Protein AF-A0A3A4VHB3-F1 (afdb_monomer)

Nearest PDB structures (foldseek):
  3gku-assembly1_A  TM=5.831E-01  e=8.696E-19  [Clostridium] symbiosum ATCC 14940
  3gku-assembly1_B  TM=6.287E-01  e=7.880E-18  [Clostridium] symbiosum ATCC 14940
  3gku-assembly2_C-2  TM=5.519E-01  e=1.329E-09  [Clostridium] symbiosum ATCC 14940
  2pt7-assembly1_H  TM=5.787E-01  e=5.138E-07  Helicobacter pylori 26695
  7qep-assembly1_D2  TM=5.827E-01  e=1.700E+00  Encephalitozoon cuniculi GB-M1

Solvent-accessible surface area (backbone atoms only — not comparable to full-atom values): 12834 Å² total; per-residue (Å²): 134,59,73,47,77,35,72,23,85,37,69,68,59,22,51,52,52,50,33,66,73,69,74,52,62,84,87,70,47,56,76,46,78,76,43,81,65,58,102,85,57,102,54,64,14,37,32,43,39,37,52,68,64,98,76,71,73,72,82,68,76,78,48,72,68,57,53,45,54,53,51,46,52,53,50,53,53,51,36,53,75,67,74,48,64,63,51,75,47,73,46,82,42,88,91,74,28,35,41,35,44,35,45,63,66,84,54,64,68,52,34,39,79,93,39,52,40,38,53,52,51,43,50,50,56,45,49,53,46,26,70,74,67,73,43,88,68,55,68,44,72,44,51,75,59,43,67,60,56,50,52,55,50,44,46,54,51,43,53,57,48,47,55,50,15,55,75,68,68,41,69,46,77,50,71,56,49,54,74,68,59,46,48,52,40,46,59,68,44,62,83,43,88,55,42,42,69,51,77,50,74,57,78,77,61,16,19,43,32,41,31,49,50,73,81,77,80,80,78,132

Radius of gyration: 29.83 Å; Cα contacts (8 Å, |Δi|>4): 314; chains: 1; bounding box: 66×51×85 Å

Foldseek 3Di:
DDKDKFWAQAPVVRVVVVCVVVVDDPVQKDKDFPDHDDPPDPDTTIIIIDRDPPPPPPPDQQDLVNLQVLLLVVLVVVCVVVVFDWHWDWDQDPPSAIEIEIEHPPCCVCCPDPNPNVVVSQVVSQVVSCVVRVDRHNYHYDYPCVVVVSLVVLLVVLVVVLVVCQVVQDKDWDFFDDPVSLVSSQVSCVPPPFWHKDWDDDDSRITIIIGTDDPDPPDD

Secondary structure (DSSP, 8-state):
--EEEEEESSHHHHHHHHHHHHT--TTS-EEEE--PPPTTS--PEEEEEE---TTS---PPPPHHHHHHHHHHHHHHHHHHTT--EEEEEEEETTTEEEEEEEESSTHHHH-GGGHHHHHHHHHHHHHHHHHHSS---EEEEETTHHHHHHHHHHHHHHHHHHHHHHHT--EEPPP--HHHHHHHHHHTSS-SSEEEEEESSGGG-EEEEEEPPPP----

Mean predicted aligned error: 14.75 Å

pLDDT: mean 80.49, std 17.72, range [36.84, 97.12]

Structure (mmCIF, N/CA/C/O backbone):
data_AF-A0A3A4VHB3-F1
#
_entry.id   AF-A0A3A4VHB3-F1
#
loop_
_atom_site.group_PDB
_atom_site.id
_atom_site.type_symbol
_atom_site.label_atom_id
_atom_site.label_alt_id
_atom_site.label_comp_id
_atom_site.label_asym_id
_atom_site.label_entity_id
_atom_site.label_seq_id
_atom_site.pdbx_PDB_ins_code
_atom_site.Cartn_x
_atom_site.Cartn_y
_atom_site.Cartn_z
_atom_site.occupancy
_atom_site.B_iso_or_equiv
_atom_site.auth_seq_id
_atom_site.auth_comp_id
_atom_site.auth_asym_id
_atom_site.auth_atom_id
_atom_site.pdbx_PDB_model_num
ATOM 1 N N . MET A 1 1 ? -12.768 8.392 50.295 1.00 49.88 1 MET A N 1
ATOM 2 C CA . MET A 1 1 ? -12.097 9.676 49.950 1.00 49.88 1 MET A CA 1
ATOM 3 C C . MET A 1 1 ? -11.248 10.237 51.101 1.00 49.88 1 MET A C 1
ATOM 5 O O . MET A 1 1 ? -11.795 10.817 52.035 1.00 49.88 1 MET A O 1
ATOM 9 N N . ARG A 1 2 ? -9.916 10.094 51.041 1.00 50.66 2 ARG A N 1
ATOM 10 C CA . ARG A 1 2 ? -8.980 10.906 51.847 1.00 50.66 2 ARG A CA 1
ATOM 11 C C . ARG A 1 2 ? -8.473 12.043 50.957 1.00 50.66 2 ARG A C 1
ATOM 13 O O . ARG A 1 2 ? -7.772 11.779 49.986 1.00 50.66 2 ARG A O 1
ATOM 20 N N . HIS A 1 3 ? -8.875 13.270 51.264 1.00 55.03 3 HIS A N 1
ATOM 21 C CA . HIS A 1 3 ? -8.308 14.481 50.680 1.00 55.03 3 HIS A CA 1
ATOM 22 C C . HIS A 1 3 ? -7.408 15.116 51.739 1.00 55.03 3 HIS A C 1
ATOM 24 O O . HIS A 1 3 ? -7.813 15.228 52.898 1.00 55.03 3 HIS A O 1
ATOM 30 N N . LEU A 1 4 ? -6.184 15.464 51.358 1.00 63.09 4 LEU A N 1
ATOM 31 C CA . LEU A 1 4 ? -5.255 16.197 52.205 1.00 63.09 4 LEU A CA 1
ATOM 32 C C . LEU A 1 4 ? -4.914 17.501 51.489 1.00 63.09 4 LEU A C 1
ATOM 34 O O . LEU A 1 4 ? -4.310 17.497 50.418 1.00 63.09 4 LEU A O 1
ATOM 38 N N . GLU A 1 5 ? -5.344 18.615 52.067 1.00 60.69 5 GLU A N 1
ATOM 39 C CA . GLU A 1 5 ? -4.962 19.943 51.600 1.00 60.69 5 GLU A CA 1
ATOM 40 C C . GLU A 1 5 ? -3.697 20.362 52.340 1.00 60.69 5 GLU A C 1
ATOM 42 O O . GLU A 1 5 ? -3.683 20.438 53.569 1.00 60.69 5 GLU A O 1
ATOM 47 N N . VAL A 1 6 ? -2.624 20.609 51.590 1.00 62.03 6 VAL A N 1
ATOM 48 C CA . VAL A 1 6 ? -1.338 21.029 52.152 1.00 62.03 6 VAL A CA 1
ATOM 49 C C . VAL A 1 6 ? -0.957 22.360 51.527 1.00 62.03 6 VAL A C 1
ATOM 51 O O . VAL A 1 6 ? -0.955 22.515 50.307 1.00 62.03 6 VAL A O 1
ATOM 54 N N . SER A 1 7 ? -0.630 23.332 52.374 1.00 56.16 7 SER A N 1
ATOM 55 C CA . SER A 1 7 ? -0.105 24.627 51.951 1.00 56.16 7 SER A CA 1
ATOM 56 C C . SER A 1 7 ? 1.393 24.723 52.236 1.00 56.16 7 SER A C 1
ATOM 58 O O . SER A 1 7 ? 1.818 24.462 53.366 1.00 56.16 7 SER A O 1
ATOM 60 N N . ALA A 1 8 ? 2.198 25.123 51.252 1.00 62.31 8 ALA A N 1
ATOM 61 C CA . ALA A 1 8 ? 3.616 25.435 51.451 1.00 62.31 8 ALA A CA 1
ATOM 62 C C . ALA A 1 8 ? 4.057 26.609 50.571 1.00 62.31 8 ALA A C 1
ATOM 64 O O . ALA A 1 8 ? 3.340 27.032 49.675 1.00 62.31 8 ALA A O 1
ATOM 65 N N . ARG A 1 9 ? 5.261 27.139 50.805 1.00 55.97 9 ARG A N 1
ATOM 66 C CA . ARG A 1 9 ? 5.766 28.307 50.064 1.00 55.97 9 ARG A CA 1
ATOM 67 C C . ARG A 1 9 ? 6.036 28.019 48.588 1.00 55.97 9 ARG A C 1
ATOM 69 O O . ARG A 1 9 ? 6.078 28.943 47.787 1.00 55.97 9 ARG A O 1
ATOM 76 N N . THR A 1 10 ? 6.224 26.752 48.227 1.00 61.69 10 THR A N 1
ATOM 77 C CA . THR A 1 10 ? 6.415 26.311 46.844 1.00 61.69 10 THR A CA 1
ATOM 78 C C . THR A 1 10 ? 5.619 25.038 46.573 1.00 61.69 10 THR A C 1
ATOM 80 O O . THR A 1 10 ? 5.370 24.234 47.475 1.00 61.69 10 THR A O 1
ATOM 83 N N . VAL A 1 11 ? 5.240 24.838 45.307 1.00 59.81 11 VAL A N 1
ATOM 84 C CA . VAL A 1 11 ? 4.504 23.645 44.854 1.00 59.81 11 VAL A CA 1
ATOM 85 C C . VAL A 1 11 ? 5.299 22.367 45.150 1.00 59.81 11 VAL A C 1
ATOM 87 O O . VAL A 1 11 ? 4.734 21.380 45.613 1.00 59.81 11 VAL A O 1
ATOM 90 N N . GLU A 1 12 ? 6.621 22.386 44.963 1.00 62.81 12 GLU A N 1
ATOM 91 C CA . GLU A 1 12 ? 7.485 21.229 45.237 1.00 62.81 12 GLU A CA 1
ATOM 92 C C . GLU A 1 12 ? 7.550 20.871 46.728 1.00 62.81 12 GLU A C 1
ATOM 94 O O . GLU A 1 12 ? 7.492 19.690 47.082 1.00 62.81 12 GLU A O 1
ATOM 99 N N . GLU A 1 13 ? 7.621 21.870 47.613 1.00 68.44 13 GLU A N 1
ATOM 100 C CA . GLU A 1 13 ? 7.647 21.642 49.061 1.00 68.44 13 GLU A CA 1
ATOM 101 C C . GLU A 1 13 ? 6.295 21.115 49.562 1.00 68.44 13 GLU A C 1
ATOM 103 O O . GLU A 1 13 ? 6.245 20.230 50.422 1.00 68.44 13 GLU A O 1
ATOM 108 N N . ALA A 1 14 ? 5.195 21.613 48.992 1.00 65.75 14 ALA A N 1
ATOM 109 C CA . ALA A 1 14 ? 3.858 21.146 49.324 1.00 65.75 14 ALA A CA 1
ATOM 110 C C . ALA A 1 14 ? 3.678 19.670 48.927 1.00 65.75 14 ALA A C 1
ATOM 112 O O . ALA A 1 14 ? 3.182 18.871 49.725 1.00 65.75 14 ALA A O 1
ATOM 113 N N . VAL A 1 15 ? 4.164 19.281 47.739 1.00 65.19 15 VAL A N 1
ATOM 114 C CA . VAL A 1 15 ? 4.112 17.893 47.250 1.00 65.19 15 VAL A CA 1
ATOM 115 C C . VAL A 1 15 ? 4.942 16.964 48.134 1.00 65.19 15 VAL A C 1
ATOM 117 O O . VAL A 1 15 ? 4.462 15.895 48.501 1.00 65.19 15 VAL A O 1
ATOM 120 N N . GLN A 1 16 ? 6.153 17.361 48.536 1.00 69.25 16 GLN A N 1
ATOM 121 C CA . GLN A 1 16 ? 6.972 16.534 49.429 1.00 69.25 16 GLN A CA 1
ATOM 122 C C . GLN A 1 16 ? 6.334 16.336 50.809 1.00 69.25 16 GLN A C 1
ATOM 124 O O . GLN A 1 16 ? 6.358 15.217 51.324 1.00 69.25 16 GLN A O 1
ATOM 129 N N . LYS A 1 17 ? 5.738 17.383 51.398 1.00 69.25 17 LYS A N 1
ATOM 130 C CA . LYS A 1 17 ? 5.035 17.269 52.688 1.00 69.25 17 LYS A CA 1
ATOM 131 C C . LYS A 1 17 ? 3.816 16.360 52.587 1.00 69.25 17 LYS A C 1
ATOM 133 O O . LYS A 1 17 ? 3.661 15.473 53.420 1.00 69.25 17 LYS A O 1
ATOM 138 N N . ALA A 1 18 ? 3.014 16.516 51.536 1.00 65.62 18 ALA A N 1
ATOM 139 C CA . ALA A 1 18 ? 1.850 15.666 51.320 1.00 65.62 18 ALA A CA 1
ATOM 140 C C . ALA A 1 18 ? 2.234 14.192 51.100 1.00 65.62 18 ALA A C 1
ATOM 142 O O . ALA A 1 18 ? 1.587 13.301 51.647 1.00 65.62 18 ALA A O 1
ATOM 143 N N . LEU A 1 19 ? 3.316 13.918 50.359 1.00 69.00 19 LEU A N 1
ATOM 144 C CA . LEU A 1 19 ? 3.825 12.555 50.158 1.00 69.00 19 LEU A CA 1
ATOM 145 C C . LEU A 1 19 ? 4.370 11.942 51.456 1.00 69.00 19 LEU A C 1
ATOM 147 O O . LEU A 1 19 ? 4.109 10.773 51.736 1.00 69.00 19 LEU A O 1
ATOM 151 N N . ALA A 1 20 ? 5.086 12.726 52.269 1.00 70.81 20 ALA A N 1
ATOM 152 C CA . ALA A 1 20 ? 5.607 12.274 53.558 1.00 70.81 20 ALA A CA 1
ATOM 153 C C . ALA A 1 20 ? 4.488 11.961 54.566 1.00 70.81 20 ALA A C 1
ATOM 155 O O . ALA A 1 20 ? 4.612 11.019 55.346 1.00 70.81 20 ALA A O 1
ATOM 156 N N . GLU A 1 21 ? 3.396 12.726 54.538 1.00 66.75 21 GLU A N 1
ATOM 157 C CA . GLU A 1 21 ? 2.267 12.566 55.457 1.00 66.75 21 GLU A CA 1
ATOM 158 C C . GLU A 1 21 ? 1.307 11.445 55.030 1.00 66.75 21 GLU A C 1
ATOM 160 O O . GLU A 1 21 ? 0.727 10.765 55.879 1.00 66.75 21 GLU A O 1
ATOM 165 N N . LEU A 1 22 ? 1.185 11.193 53.722 1.00 65.38 22 LEU A N 1
ATOM 166 C CA . LEU A 1 22 ? 0.367 10.098 53.192 1.00 65.38 22 LEU A CA 1
ATOM 167 C C . LEU A 1 22 ? 1.138 8.767 53.110 1.00 65.38 22 LEU A C 1
ATOM 169 O O . LEU A 1 22 ? 0.504 7.714 53.077 1.00 65.38 22 LEU A O 1
ATOM 173 N N . GLY A 1 23 ? 2.477 8.790 53.129 1.00 59.78 23 GLY A N 1
ATOM 174 C CA . GLY A 1 23 ? 3.321 7.589 53.089 1.00 59.78 23 GLY A CA 1
ATOM 175 C C . GLY A 1 23 ? 3.276 6.845 51.750 1.00 59.78 23 GLY A C 1
ATOM 176 O O . GLY A 1 23 ? 3.519 5.640 51.714 1.00 59.78 23 GLY A O 1
ATOM 177 N N . VAL A 1 24 ? 2.938 7.548 50.666 1.00 65.81 24 VAL A N 1
ATOM 178 C CA . VAL A 1 24 ? 2.685 6.980 49.331 1.00 65.81 24 VAL A CA 1
ATOM 179 C C . VAL A 1 24 ? 3.669 7.567 48.316 1.00 65.81 24 VAL A C 1
ATOM 181 O O . VAL A 1 24 ? 4.179 8.674 48.499 1.00 65.81 24 VAL A O 1
ATOM 184 N N . SER A 1 25 ? 3.978 6.825 47.253 1.00 59.84 25 SER A N 1
ATOM 185 C CA . SER A 1 25 ? 4.870 7.279 46.182 1.00 59.84 25 SER A CA 1
ATOM 186 C C . SER A 1 25 ? 4.178 8.313 45.276 1.00 59.84 25 SER A C 1
ATOM 188 O O . SER A 1 25 ? 2.957 8.326 45.139 1.00 59.84 25 SER A O 1
ATOM 190 N N . ARG A 1 26 ? 4.960 9.180 44.609 1.00 57.22 26 ARG A N 1
ATOM 191 C CA . ARG A 1 26 ? 4.457 10.217 43.674 1.00 57.22 26 ARG A CA 1
ATOM 192 C C . ARG A 1 26 ? 3.609 9.647 42.526 1.00 57.22 26 ARG A C 1
ATOM 194 O O . ARG A 1 26 ? 2.879 10.390 41.882 1.00 57.22 26 ARG A O 1
ATOM 201 N N . GLU A 1 27 ? 3.731 8.354 42.262 1.00 53.25 27 GLU A N 1
ATOM 202 C CA . GLU A 1 27 ? 3.082 7.669 41.145 1.00 53.25 27 GLU A CA 1
ATOM 203 C C . GLU A 1 27 ? 1.631 7.269 41.452 1.00 53.25 27 GLU A C 1
ATOM 205 O O . GLU A 1 27 ? 0.850 7.069 40.527 1.00 53.25 27 GLU A O 1
ATOM 210 N N . GLU A 1 28 ? 1.240 7.211 42.728 1.00 53.66 28 GLU A N 1
ATOM 211 C CA . GLU A 1 28 ? -0.084 6.728 43.155 1.00 53.66 28 GLU A CA 1
ATOM 212 C C . GLU A 1 28 ? -1.063 7.855 43.509 1.00 53.66 28 GLU A C 1
ATOM 214 O O . GLU A 1 28 ? -2.186 7.604 43.950 1.00 53.66 28 GLU A O 1
ATOM 219 N N . VAL A 1 29 ? -0.652 9.113 43.339 1.00 58.25 29 VAL A N 1
ATOM 220 C CA . VAL A 1 29 ? -1.389 10.254 43.877 1.00 58.25 29 VAL A CA 1
ATOM 221 C C . VAL A 1 29 ? -1.668 11.285 42.794 1.00 58.25 29 VAL A C 1
ATOM 223 O O . VAL A 1 29 ? -0.763 11.779 42.123 1.00 58.25 29 VAL A O 1
ATOM 226 N N . ALA A 1 30 ? -2.942 11.643 42.645 1.00 55.06 30 ALA A N 1
ATOM 227 C CA . ALA A 1 30 ? -3.361 12.720 41.764 1.00 55.06 30 ALA A CA 1
ATOM 228 C C . ALA A 1 30 ? -3.155 14.059 42.487 1.00 55.06 30 ALA A C 1
ATOM 230 O O . ALA A 1 30 ? -3.835 14.364 43.470 1.00 55.06 30 ALA A O 1
ATOM 231 N N . ILE A 1 31 ? -2.187 14.846 42.017 1.00 61.50 31 ILE A N 1
ATOM 232 C CA . ILE A 1 31 ? -1.864 16.161 42.577 1.00 61.50 31 ILE A CA 1
ATOM 233 C C . ILE A 1 31 ? -2.564 17.219 41.727 1.00 61.50 31 ILE A C 1
ATOM 235 O O . ILE A 1 31 ? -2.232 17.389 40.553 1.00 61.50 31 ILE A O 1
ATOM 239 N N . THR A 1 32 ? -3.509 17.945 42.325 1.00 59.34 32 THR A N 1
ATOM 240 C CA . THR A 1 32 ? -4.133 19.112 41.691 1.00 59.34 32 THR A CA 1
ATOM 241 C C . THR A 1 32 ? -3.602 20.376 42.357 1.00 59.34 32 THR A C 1
ATOM 243 O O . THR A 1 32 ? -3.785 20.583 43.559 1.00 59.34 32 THR A O 1
ATOM 246 N N . VAL A 1 33 ? -2.919 21.218 41.579 1.00 64.50 33 VAL A N 1
ATOM 247 C CA . VAL A 1 33 ? -2.461 22.534 42.042 1.00 64.50 33 VAL A CA 1
ATOM 248 C C . VAL A 1 33 ? -3.655 23.479 41.977 1.00 64.50 33 VAL A C 1
ATOM 250 O O . VAL A 1 33 ? -4.178 23.732 40.894 1.00 64.50 33 VAL A O 1
ATOM 253 N N . LEU A 1 34 ? -4.128 23.935 43.138 1.00 62.47 34 LEU A N 1
ATOM 254 C CA . LEU A 1 34 ? -5.275 24.842 43.214 1.00 62.47 34 LEU A CA 1
ATOM 255 C C . LEU A 1 34 ? -4.835 26.303 43.080 1.00 62.47 34 LEU A C 1
ATOM 257 O O . LEU A 1 34 ? -5.544 27.091 42.463 1.00 62.47 34 LEU A O 1
ATOM 261 N N . GLU A 1 35 ? -3.662 26.652 43.616 1.00 52.38 35 GLU A N 1
ATOM 262 C CA . GLU A 1 35 ? -3.111 28.009 43.565 1.00 52.38 35 GLU A CA 1
ATOM 263 C C . GLU A 1 35 ? -1.596 27.970 43.299 1.00 52.38 35 GLU A C 1
ATOM 265 O O . GLU A 1 35 ? -0.834 27.367 44.058 1.00 52.38 35 GLU A O 1
ATOM 270 N N . GLU A 1 36 ? -1.160 28.618 42.214 1.00 51.44 36 GLU A N 1
ATOM 271 C CA . GLU A 1 36 ? 0.256 28.861 41.914 1.00 51.44 36 GLU A CA 1
ATOM 272 C C . GLU A 1 36 ? 0.710 30.182 42.562 1.00 51.44 36 GLU A C 1
ATOM 274 O O . GLU A 1 36 ? -0.017 31.178 42.487 1.00 51.44 36 GLU A O 1
ATOM 279 N N . PRO A 1 37 ? 1.899 30.238 43.190 1.00 48.72 37 PRO A N 1
ATOM 280 C CA . PRO A 1 37 ? 2.414 31.482 43.744 1.00 48.72 37 PRO A CA 1
ATOM 281 C C . PRO A 1 37 ? 2.800 32.438 42.607 1.00 48.72 37 PRO A C 1
ATOM 283 O O . PRO A 1 37 ? 3.633 32.114 41.763 1.00 48.72 37 PRO A O 1
ATOM 286 N N . GLY A 1 38 ? 2.194 33.625 42.586 1.00 46.78 38 GLY A N 1
ATOM 287 C CA . GLY A 1 38 ? 2.642 34.730 41.740 1.00 46.78 38 GLY A CA 1
ATOM 288 C C . GLY A 1 38 ? 3.867 35.414 42.351 1.00 46.78 38 GLY A C 1
ATOM 289 O O . GLY A 1 38 ? 3.912 35.605 43.564 1.00 46.78 38 GLY A O 1
ATOM 290 N N . ASP A 1 39 ? 4.821 35.818 41.507 1.00 49.28 39 ASP A N 1
ATOM 291 C CA . ASP A 1 39 ? 6.151 36.364 41.852 1.00 49.28 39 ASP A CA 1
ATOM 292 C C . ASP A 1 39 ? 6.183 37.576 42.821 1.00 49.28 39 ASP A C 1
ATOM 294 O O . ASP A 1 39 ? 7.267 38.024 43.185 1.00 49.28 39 ASP A O 1
ATOM 298 N N . ASP A 1 40 ? 5.043 38.118 43.270 1.00 47.53 40 ASP A N 1
ATOM 299 C CA . ASP A 1 40 ? 4.990 39.371 44.043 1.00 47.53 40 ASP A CA 1
ATOM 300 C C . ASP A 1 40 ? 3.936 39.398 45.173 1.00 47.53 40 ASP A C 1
ATOM 302 O O . ASP A 1 40 ? 3.385 40.444 45.518 1.00 47.53 40 ASP A O 1
ATOM 306 N N . SER A 1 41 ? 3.575 38.256 45.770 1.00 43.38 41 SER A N 1
ATOM 307 C CA . SER A 1 41 ? 2.653 38.243 46.923 1.00 43.38 41 SER A CA 1
ATOM 308 C C . SER A 1 41 ? 2.922 37.079 47.882 1.00 43.38 41 SER A C 1
ATOM 310 O O . SER A 1 41 ? 3.063 35.943 47.448 1.00 43.38 41 SER A O 1
ATOM 312 N N . SER A 1 42 ? 2.954 37.359 49.195 1.00 47.78 42 SER A N 1
ATOM 313 C CA . SER A 1 42 ? 3.074 36.393 50.313 1.00 47.78 42 SER A CA 1
ATOM 314 C C . SER A 1 42 ? 1.864 35.450 50.441 1.00 47.78 42 SER A C 1
ATOM 316 O O . SER A 1 42 ? 1.245 35.365 51.504 1.00 47.78 42 SER A O 1
ATOM 318 N N . VAL A 1 43 ? 1.478 34.781 49.360 1.00 49.03 43 VAL A N 1
ATOM 319 C CA . VAL A 1 43 ? 0.385 33.809 49.337 1.00 49.03 43 VAL A CA 1
ATOM 320 C C . VAL A 1 43 ? 1.011 32.423 49.245 1.00 49.03 43 VAL A C 1
ATOM 322 O O . VAL A 1 43 ? 1.695 32.108 48.275 1.00 49.03 43 VAL A O 1
ATOM 325 N N . ASP A 1 44 ? 0.830 31.619 50.292 1.00 51.81 44 ASP A N 1
ATOM 326 C CA . ASP A 1 44 ? 1.330 30.245 50.329 1.00 51.81 44 ASP A CA 1
ATOM 327 C C . ASP A 1 44 ? 0.608 29.396 49.265 1.00 51.81 44 ASP A C 1
ATOM 329 O O . ASP A 1 44 ? -0.615 29.456 49.139 1.00 51.81 44 ASP A O 1
ATOM 333 N N . ALA A 1 45 ? 1.355 28.583 48.515 1.00 51.03 45 ALA A N 1
ATOM 334 C CA . ALA A 1 45 ? 0.818 27.685 47.499 1.00 51.03 45 ALA A CA 1
ATOM 335 C C . ALA A 1 45 ? -0.039 26.595 48.154 1.00 51.03 45 ALA A C 1
ATOM 337 O O . ALA A 1 45 ? 0.437 25.866 49.030 1.00 51.03 45 ALA A O 1
ATOM 338 N N . ARG A 1 46 ? -1.295 26.461 47.717 1.00 52.84 46 ARG A N 1
ATOM 339 C CA . ARG A 1 46 ? -2.217 25.412 48.170 1.00 52.84 46 ARG A CA 1
ATOM 340 C C . ARG A 1 46 ? -2.312 24.307 47.133 1.00 52.84 46 ARG A C 1
ATOM 342 O O . ARG A 1 46 ? -2.703 24.536 45.986 1.00 52.84 46 ARG A O 1
ATOM 349 N N . ILE A 1 47 ? -2.009 23.088 47.562 1.00 54.19 47 ILE A N 1
ATOM 350 C CA . ILE A 1 47 ? -2.255 21.886 46.771 1.00 54.19 47 ILE A CA 1
ATOM 351 C C . ILE A 1 47 ? -3.313 21.033 47.462 1.00 54.19 47 ILE A C 1
ATOM 353 O O . ILE A 1 47 ? -3.329 20.911 48.690 1.00 54.19 47 ILE A O 1
ATOM 357 N N . SER A 1 48 ? -4.187 20.428 46.664 1.00 48.78 48 SER A N 1
ATOM 358 C CA . SER A 1 48 ? -5.074 19.374 47.141 1.00 48.78 48 SER A CA 1
ATOM 359 C C . SER A 1 48 ? -4.555 18.049 46.616 1.00 48.78 48 SER A C 1
ATOM 361 O O . SER A 1 48 ? -4.358 17.859 45.410 1.00 48.78 48 SER A O 1
ATOM 363 N N . VAL A 1 49 ? -4.271 17.155 47.553 1.00 54.34 49 VAL A N 1
ATOM 364 C CA . VAL A 1 49 ? -3.731 15.834 47.284 1.00 54.34 49 VAL A CA 1
ATOM 365 C C . VAL A 1 49 ? -4.823 14.829 47.606 1.00 54.34 49 VAL A C 1
ATOM 367 O O . VAL A 1 49 ? -5.172 14.592 48.765 1.00 54.34 49 VAL A O 1
ATOM 370 N N . SER A 1 50 ? -5.410 14.274 46.553 1.00 50.81 50 SER A N 1
ATOM 371 C CA . SER A 1 50 ? -6.445 13.252 46.648 1.00 50.81 50 SER A CA 1
ATOM 372 C C . SER A 1 50 ? -5.830 11.885 46.398 1.00 50.81 50 SER A C 1
ATOM 374 O O . SER A 1 50 ? -5.221 11.664 45.351 1.00 50.81 50 SER A O 1
ATOM 376 N N . LEU A 1 51 ? -6.023 10.961 47.340 1.00 48.03 51 LEU A N 1
ATOM 377 C CA . LEU A 1 51 ? -5.780 9.542 47.100 1.00 48.03 51 LEU A CA 1
ATOM 378 C C . LEU A 1 51 ? -6.942 9.005 46.247 1.00 48.03 51 LEU A C 1
ATOM 380 O O . LEU A 1 51 ? -8.068 8.968 46.766 1.00 48.03 51 LEU A O 1
ATOM 384 N N . PRO A 1 52 ? -6.724 8.629 44.971 1.00 45.47 52 PRO A N 1
ATOM 385 C CA . PRO A 1 52 ? -7.750 7.936 44.203 1.00 45.47 52 PRO A CA 1
ATOM 386 C C . PRO A 1 52 ? -8.085 6.618 44.912 1.00 45.47 52 PRO A C 1
ATOM 388 O O . PRO A 1 52 ? -7.205 5.940 45.446 1.00 45.47 52 PRO A O 1
ATOM 391 N N . GLU A 1 53 ? -9.370 6.272 44.997 1.00 40.25 53 GLU A N 1
ATOM 392 C CA . GLU A 1 53 ? -9.757 4.984 45.574 1.00 40.25 53 GLU A CA 1
ATOM 393 C C . GLU A 1 53 ? -9.193 3.845 44.705 1.00 40.25 53 GLU A C 1
ATOM 395 O O . GLU A 1 53 ? -9.209 3.959 43.475 1.00 40.25 53 GLU A O 1
ATOM 400 N N . PRO A 1 54 ? -8.702 2.740 45.304 1.00 40.75 54 PRO A N 1
ATOM 401 C CA . PRO A 1 54 ? -8.272 1.567 44.553 1.00 40.75 54 PRO A CA 1
ATOM 402 C C . PRO A 1 54 ? -9.516 0.927 43.922 1.00 40.75 54 PRO A C 1
ATOM 404 O O . PRO A 1 54 ? -10.196 0.106 44.534 1.00 40.75 54 PRO A O 1
ATOM 407 N N . GLY A 1 55 ? -9.864 1.385 42.723 1.00 45.03 55 GLY A N 1
ATOM 408 C CA . GLY A 1 55 ? -11.129 1.064 42.066 1.00 45.03 55 GLY A CA 1
ATOM 409 C C . GLY A 1 55 ? -11.438 1.917 40.836 1.00 45.03 55 GLY A C 1
ATOM 410 O O . GLY A 1 55 ? -12.182 1.461 39.970 1.00 45.03 55 GLY A O 1
ATOM 411 N N . GLU A 1 56 ? -10.827 3.097 40.684 1.00 37.53 56 GLU A N 1
ATOM 412 C CA . GLU A 1 56 ? -10.764 3.741 39.369 1.00 37.53 56 GLU A CA 1
ATOM 413 C C . GLU A 1 56 ? -9.689 3.040 38.546 1.00 37.53 56 GLU A C 1
ATOM 415 O O . GLU A 1 56 ? -8.495 3.318 38.652 1.00 37.53 56 GLU A O 1
ATOM 420 N N . ALA A 1 57 ? -10.133 2.066 37.751 1.00 36.84 57 ALA A N 1
ATOM 421 C CA . ALA A 1 57 ? -9.337 1.494 36.685 1.00 36.84 57 ALA A CA 1
ATOM 422 C C . ALA A 1 57 ? -8.765 2.644 35.849 1.00 36.84 57 ALA A C 1
ATOM 424 O O . ALA A 1 57 ? -9.487 3.298 35.095 1.00 36.84 57 ALA A O 1
ATOM 425 N N . VAL A 1 58 ? -7.459 2.884 35.985 1.00 48.44 58 VAL A N 1
ATOM 426 C CA . VAL A 1 58 ? -6.681 3.584 34.965 1.00 48.44 58 VAL A CA 1
ATOM 427 C C . VAL A 1 58 ? -7.095 2.932 33.647 1.00 48.44 58 VAL A C 1
ATOM 429 O O . VAL A 1 58 ? -7.003 1.703 33.574 1.00 48.44 58 VAL A O 1
ATOM 432 N N . PRO A 1 59 ? -7.624 3.664 32.646 1.00 46.72 59 PRO A N 1
ATOM 433 C CA . PRO A 1 59 ? -7.978 3.045 31.382 1.00 46.72 59 PRO A CA 1
ATOM 434 C C . PRO A 1 59 ? -6.689 2.448 30.827 1.00 46.72 59 PRO A C 1
ATOM 436 O O . PRO A 1 59 ? -5.800 3.170 30.373 1.00 46.72 59 PRO A O 1
ATOM 439 N N . SER A 1 60 ? -6.547 1.128 30.958 1.00 56.19 60 SER A N 1
ATOM 440 C CA . SER A 1 60 ? -5.445 0.388 30.375 1.00 56.19 60 SER A CA 1
ATOM 441 C C . SER A 1 60 ? -5.447 0.743 28.901 1.00 56.19 60 SER A C 1
ATOM 443 O O . SER A 1 60 ? -6.505 0.707 28.268 1.00 56.19 60 SER A O 1
ATOM 445 N N . ALA A 1 61 ? -4.292 1.149 28.374 1.00 61.25 61 ALA A N 1
ATOM 446 C CA . ALA A 1 61 ? -4.161 1.395 26.949 1.00 61.25 61 ALA A CA 1
ATOM 447 C C . ALA A 1 61 ? -4.804 0.219 26.191 1.00 61.25 61 ALA A C 1
ATOM 449 O O . ALA A 1 61 ? -4.565 -0.930 26.576 1.00 61.25 61 ALA A O 1
ATOM 450 N N . PRO A 1 62 ? -5.649 0.488 25.181 1.00 65.19 62 PRO A N 1
ATOM 451 C CA . PRO A 1 62 ? -6.387 -0.566 24.511 1.00 65.19 62 PRO A CA 1
ATOM 452 C C . PRO A 1 62 ? -5.407 -1.592 23.952 1.00 65.19 62 PRO A C 1
ATOM 454 O O . PRO A 1 62 ? -4.412 -1.236 23.310 1.00 65.19 62 PRO A O 1
ATOM 457 N N . THR A 1 63 ? -5.671 -2.864 24.235 1.00 75.69 63 THR A N 1
ATOM 458 C CA . THR A 1 63 ? -4.778 -3.961 23.841 1.00 75.69 63 THR A CA 1
ATOM 459 C C . THR A 1 63 ? -4.794 -4.112 22.316 1.00 75.69 63 THR A C 1
ATOM 461 O O . THR A 1 63 ? -5.820 -3.858 21.682 1.00 75.69 63 THR A O 1
ATOM 464 N N . THR A 1 64 ? -3.706 -4.578 21.688 1.00 78.06 64 THR A N 1
ATOM 465 C CA . THR A 1 64 ? -3.668 -4.829 20.229 1.00 78.06 64 THR A CA 1
ATOM 466 C C . THR A 1 64 ? -4.833 -5.706 19.754 1.00 78.06 64 THR A C 1
ATOM 468 O O . THR A 1 64 ? -5.428 -5.445 18.707 1.00 78.06 64 THR A O 1
ATOM 471 N N . ALA A 1 65 ? -5.236 -6.685 20.568 1.00 80.75 65 ALA A N 1
ATOM 472 C CA . ALA A 1 65 ? -6.409 -7.519 20.324 1.00 80.75 65 ALA A CA 1
ATOM 473 C C . ALA A 1 65 ? -7.718 -6.706 20.242 1.00 80.75 65 ALA A C 1
ATOM 475 O O . ALA A 1 65 ? -8.513 -6.910 19.326 1.00 80.75 65 ALA A O 1
ATOM 476 N N . GLU A 1 66 ? -7.927 -5.739 21.139 1.00 83.88 66 GLU A N 1
ATOM 477 C CA . GLU A 1 66 ? -9.120 -4.877 21.138 1.00 83.88 66 GLU A CA 1
ATOM 478 C C . GLU A 1 66 ? -9.160 -3.985 19.896 1.00 83.88 66 GLU A C 1
ATOM 480 O O . GLU A 1 66 ? -10.210 -3.820 19.269 1.00 83.88 66 GLU A O 1
ATOM 485 N N . ILE A 1 67 ? -8.002 -3.447 19.499 1.00 86.75 67 ILE A N 1
ATOM 486 C CA . ILE A 1 67 ? -7.866 -2.656 18.272 1.00 86.75 67 ILE A CA 1
ATOM 487 C C . ILE A 1 67 ? -8.204 -3.519 17.053 1.00 86.75 67 ILE A C 1
ATOM 489 O O . ILE A 1 67 ? -8.916 -3.055 16.165 1.00 86.75 67 ILE A O 1
ATOM 493 N N . THR A 1 68 ? -7.732 -4.766 17.022 1.00 89.44 68 THR A N 1
ATOM 494 C CA . THR A 1 68 ? -7.952 -5.710 15.916 1.00 89.44 68 THR A CA 1
ATOM 495 C C . THR A 1 68 ? -9.432 -6.042 15.749 1.00 89.44 68 THR A C 1
ATOM 497 O O . THR A 1 68 ? -9.967 -5.913 14.646 1.00 89.44 68 THR A O 1
ATOM 500 N N . VAL A 1 69 ? -10.117 -6.383 16.845 1.00 90.88 69 VAL A N 1
ATOM 501 C CA . VAL A 1 69 ? -11.566 -6.652 16.840 1.00 90.88 69 VAL A CA 1
ATOM 502 C C . VAL A 1 69 ? -12.337 -5.416 16.382 1.00 90.88 69 VAL A C 1
ATOM 504 O O . VAL A 1 69 ? -13.120 -5.491 15.437 1.00 90.88 69 VAL A O 1
ATOM 507 N N . THR A 1 70 ? -12.038 -4.255 16.968 1.00 91.00 70 THR A N 1
ATOM 508 C CA . THR A 1 70 ? -12.698 -2.990 16.612 1.00 91.00 70 THR A CA 1
ATOM 509 C C . THR A 1 70 ? -12.479 -2.631 15.138 1.00 91.00 70 THR A C 1
ATOM 511 O O . THR A 1 70 ? -13.389 -2.149 14.465 1.00 91.00 70 THR A O 1
ATOM 514 N N . ALA A 1 71 ? -11.269 -2.849 14.615 1.00 92.50 71 ALA A N 1
ATOM 515 C CA . ALA A 1 71 ? -10.936 -2.571 13.223 1.00 92.50 71 ALA A CA 1
ATOM 516 C C . ALA A 1 71 ? -11.717 -3.472 12.260 1.00 92.50 71 ALA A C 1
ATOM 518 O O . ALA A 1 71 ? -12.225 -2.977 11.250 1.00 92.50 71 ALA A O 1
ATOM 519 N N . ARG A 1 72 ? -11.844 -4.762 12.599 1.00 94.75 72 ARG A N 1
ATOM 520 C CA . ARG A 1 72 ? -12.635 -5.731 11.834 1.00 94.75 72 ARG A CA 1
ATOM 521 C C . ARG A 1 72 ? -14.104 -5.323 11.785 1.00 94.75 72 ARG A C 1
ATOM 523 O O . ARG A 1 72 ? -14.651 -5.190 10.696 1.00 94.75 72 ARG A O 1
ATOM 530 N N . GLU A 1 73 ? -14.703 -5.028 12.938 1.00 94.12 73 GLU A N 1
ATOM 531 C CA . GLU A 1 73 ? -16.110 -4.613 13.043 1.00 94.12 73 GLU A CA 1
ATOM 532 C C . GLU A 1 73 ? -16.404 -3.347 12.231 1.00 94.12 73 GLU A C 1
ATOM 534 O O . GLU A 1 73 ? -17.379 -3.298 11.482 1.00 94.12 73 GLU A O 1
ATOM 539 N N . ILE A 1 74 ? -15.540 -2.329 12.329 1.00 93.75 74 ILE A N 1
ATOM 540 C CA . ILE A 1 74 ? -15.693 -1.089 11.557 1.00 93.75 74 ILE A CA 1
ATOM 541 C C . ILE A 1 74 ? -15.643 -1.378 10.056 1.00 93.75 74 ILE A C 1
ATOM 543 O O . ILE A 1 74 ? -16.441 -0.820 9.303 1.00 93.75 74 ILE A O 1
ATOM 547 N N . LEU A 1 75 ? -14.698 -2.208 9.608 1.00 94.62 75 LEU A N 1
ATOM 548 C CA . LEU A 1 75 ? -14.564 -2.518 8.190 1.00 94.62 75 LEU A CA 1
ATOM 549 C C . LEU A 1 75 ? -15.759 -3.339 7.687 1.00 94.62 75 LEU A C 1
ATOM 551 O O . LEU A 1 75 ? -16.340 -2.977 6.669 1.00 94.62 75 LEU A O 1
ATOM 555 N N . GLU A 1 76 ? -16.187 -4.367 8.420 1.00 94.88 76 GLU A N 1
ATOM 556 C CA . GLU A 1 76 ? -17.385 -5.158 8.102 1.00 94.88 76 GLU A CA 1
ATOM 557 C C . GLU A 1 76 ? -18.657 -4.294 8.052 1.00 94.88 76 GLU A C 1
ATOM 559 O O . GLU A 1 76 ? -19.491 -4.461 7.160 1.00 94.88 76 GLU A O 1
ATOM 564 N N . ASP A 1 77 ? -18.823 -3.355 8.987 1.00 94.31 77 ASP A N 1
ATOM 565 C CA . ASP A 1 77 ? -19.944 -2.407 8.991 1.00 94.31 77 ASP A CA 1
ATOM 566 C C . ASP A 1 77 ? -19.923 -1.491 7.760 1.00 94.31 77 ASP A C 1
ATOM 568 O O . ASP A 1 77 ? -20.972 -1.205 7.175 1.00 94.31 77 ASP A O 1
ATOM 572 N N . LEU A 1 78 ? -18.741 -1.007 7.365 1.00 93.31 78 LEU A N 1
ATOM 573 C CA . LEU A 1 78 ? -18.586 -0.169 6.176 1.00 93.31 78 LEU A CA 1
ATOM 574 C C . LEU A 1 78 ? -18.911 -0.950 4.902 1.00 93.31 78 LEU A C 1
ATOM 576 O O . LEU A 1 78 ? -19.650 -0.439 4.064 1.00 93.31 78 LEU A O 1
ATOM 580 N N . LEU A 1 79 ? -18.410 -2.178 4.775 1.00 92.88 79 LEU A N 1
ATOM 581 C CA . LEU A 1 79 ? -18.668 -3.040 3.619 1.00 92.88 79 LEU A CA 1
ATOM 582 C C . LEU A 1 79 ? -20.158 -3.370 3.488 1.00 92.88 79 LEU A C 1
ATOM 584 O O . LEU A 1 79 ? -20.724 -3.210 2.408 1.00 92.88 79 LEU A O 1
ATOM 588 N N . ARG A 1 80 ? -20.829 -3.687 4.604 1.00 93.19 80 ARG A N 1
ATOM 589 C CA . ARG A 1 80 ? -22.285 -3.902 4.629 1.00 93.19 80 ARG A CA 1
ATOM 590 C C . ARG A 1 80 ? -23.075 -2.671 4.188 1.00 93.19 80 ARG A C 1
ATOM 592 O O . ARG A 1 80 ? -24.035 -2.799 3.437 1.00 93.19 80 ARG A O 1
ATOM 599 N N . ARG A 1 81 ? -22.678 -1.470 4.621 1.00 93.62 81 ARG A N 1
ATOM 600 C CA . ARG A 1 81 ? -23.325 -0.207 4.206 1.00 93.62 81 ARG A CA 1
ATOM 601 C C . ARG A 1 81 ? -23.080 0.150 2.742 1.00 93.62 81 ARG A C 1
ATOM 603 O O . ARG A 1 81 ? -23.830 0.951 2.195 1.00 93.62 81 ARG A O 1
ATOM 610 N N . LEU A 1 82 ? -22.025 -0.396 2.144 1.00 90.94 82 LEU A N 1
ATOM 611 C CA . LEU A 1 82 ? -21.726 -0.276 0.719 1.00 90.94 82 LEU A CA 1
ATOM 612 C C . LEU A 1 82 ? -22.400 -1.373 -0.115 1.00 90.94 82 LEU A C 1
ATOM 614 O O . LEU A 1 82 ? -22.182 -1.400 -1.321 1.00 90.94 82 LEU A O 1
ATOM 618 N N . GLU A 1 83 ? -23.198 -2.245 0.514 1.00 92.19 83 GLU A N 1
ATOM 619 C CA . GLU A 1 83 ? -23.877 -3.373 -0.136 1.00 92.19 83 GLU A CA 1
ATOM 620 C C . GLU A 1 83 ? -22.888 -4.330 -0.827 1.00 92.19 83 GLU A C 1
ATOM 622 O O . GLU A 1 83 ? -23.162 -4.871 -1.894 1.00 92.19 83 GLU A O 1
ATOM 627 N N . LEU A 1 84 ? -21.715 -4.527 -0.213 1.00 91.50 84 LEU A N 1
ATOM 628 C CA . LEU A 1 84 ? -20.671 -5.423 -0.706 1.00 91.50 84 LEU A CA 1
ATOM 629 C C . LEU A 1 84 ? -20.640 -6.725 0.095 1.00 91.50 84 LEU A C 1
ATOM 631 O O . LEU A 1 84 ? -20.515 -6.708 1.323 1.00 91.50 84 LEU A O 1
ATOM 635 N N . GLU A 1 85 ? -20.697 -7.852 -0.613 1.00 89.94 85 GLU A N 1
ATOM 636 C CA . GLU A 1 85 ? -20.551 -9.187 -0.032 1.00 89.94 85 GLU A CA 1
ATOM 637 C C . GLU A 1 85 ? -19.064 -9.538 0.110 1.00 89.94 85 GLU A C 1
ATOM 639 O O . GLU A 1 85 ? -18.406 -9.978 -0.831 1.00 89.94 85 GLU A O 1
ATOM 644 N N . ALA A 1 86 ? -18.518 -9.305 1.305 1.00 92.25 86 ALA A N 1
ATOM 645 C CA . ALA A 1 86 ? -17.116 -9.562 1.615 1.00 92.25 86 ALA A CA 1
ATOM 646 C C . ALA A 1 86 ? -16.920 -10.103 3.034 1.00 92.25 86 ALA A C 1
ATOM 648 O O . ALA A 1 86 ? -17.586 -9.671 3.979 1.00 92.25 86 ALA A O 1
ATOM 649 N N . SER A 1 87 ? -15.951 -11.002 3.185 1.00 92.81 87 SER A N 1
ATOM 650 C CA . SER A 1 87 ? -15.392 -11.422 4.465 1.00 92.81 87 SER A CA 1
ATOM 651 C C . SER A 1 87 ? -14.146 -10.600 4.799 1.00 92.81 87 SER A C 1
ATOM 653 O O . SER A 1 87 ? -13.376 -10.199 3.922 1.00 92.81 87 SER A O 1
ATOM 655 N N . VAL A 1 88 ? -13.957 -10.333 6.092 1.00 95.50 88 VAL A N 1
ATOM 656 C CA . VAL A 1 88 ? -12.780 -9.638 6.616 1.00 95.50 88 VAL A CA 1
ATOM 657 C C . VAL A 1 88 ? -12.076 -10.553 7.604 1.00 95.50 88 VAL A C 1
ATOM 659 O O . VAL A 1 88 ? -12.619 -10.896 8.654 1.00 95.50 88 VAL A O 1
ATOM 662 N N . GLU A 1 89 ? -10.841 -10.909 7.288 1.00 94.06 89 GLU A N 1
ATOM 663 C CA . GLU A 1 89 ? -9.937 -11.605 8.197 1.00 94.06 89 GLU A CA 1
ATOM 664 C C . GLU A 1 89 ? -8.994 -10.585 8.830 1.00 94.06 89 GLU A C 1
ATOM 666 O O . GLU A 1 89 ? -8.521 -9.665 8.163 1.00 9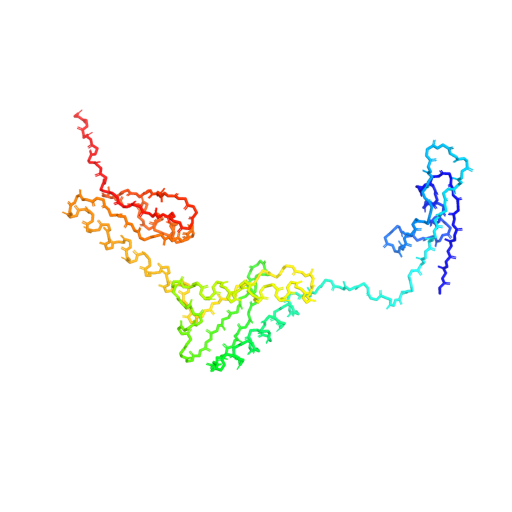4.06 89 GLU A O 1
ATOM 671 N N . ALA A 1 90 ? -8.756 -10.715 10.132 1.00 93.06 90 ALA A N 1
ATOM 672 C CA . ALA A 1 90 ? -7.914 -9.801 10.886 1.00 93.06 90 ALA A CA 1
ATOM 673 C C . ALA A 1 90 ? -6.794 -10.584 11.564 1.00 93.06 90 ALA A C 1
ATOM 675 O O . ALA A 1 90 ? -7.065 -11.515 12.324 1.00 93.06 90 ALA A O 1
ATOM 676 N N . GLU A 1 91 ? -5.554 -10.191 11.299 1.00 91.19 91 GLU A N 1
ATOM 677 C CA . GLU A 1 91 ? -4.365 -10.845 11.832 1.00 91.19 91 GLU A CA 1
ATOM 678 C C . GLU A 1 91 ? -3.378 -9.821 12.400 1.00 91.19 91 GLU A C 1
ATOM 680 O O . GLU A 1 91 ? -3.208 -8.717 11.871 1.00 91.19 91 GLU A O 1
ATOM 685 N N . GLU A 1 92 ? -2.735 -10.187 13.508 1.00 88.12 92 GLU A N 1
ATOM 686 C CA . GLU A 1 92 ? -1.614 -9.435 14.059 1.00 88.12 92 GLU A CA 1
ATOM 687 C C . GLU A 1 92 ? -0.319 -9.953 13.430 1.00 88.12 92 GLU A C 1
ATOM 689 O O . GLU A 1 92 ? 0.003 -11.139 13.495 1.00 88.12 92 GLU A O 1
ATOM 694 N N . VAL A 1 93 ? 0.416 -9.042 12.805 1.00 86.75 93 VAL A N 1
ATOM 695 C CA . VAL A 1 93 ? 1.685 -9.285 12.126 1.00 86.75 93 VAL A CA 1
ATOM 696 C C . VAL A 1 93 ? 2.827 -8.783 13.011 1.00 86.75 93 VAL A C 1
ATOM 698 O O . VAL A 1 93 ? 2.640 -7.950 13.905 1.00 86.75 93 VAL A O 1
ATOM 701 N N . GLU A 1 94 ? 4.040 -9.272 12.755 1.00 79.81 94 GLU A N 1
ATOM 702 C CA . GLU A 1 94 ? 5.251 -8.857 13.461 1.00 79.81 94 GLU A CA 1
ATOM 703 C C . GLU A 1 94 ? 5.373 -7.328 13.603 1.00 79.81 94 GLU A C 1
ATOM 705 O O . GLU A 1 94 ? 5.109 -6.551 12.681 1.00 79.81 94 GLU A O 1
ATOM 710 N N . GLY A 1 95 ? 5.796 -6.889 14.791 1.00 76.19 95 GLY A N 1
ATOM 711 C CA . GLY A 1 95 ? 5.904 -5.468 15.124 1.00 76.19 95 GLY A CA 1
ATOM 712 C C . GLY A 1 95 ? 4.581 -4.812 15.531 1.00 76.19 95 GLY A C 1
ATOM 713 O O . GLY A 1 95 ? 4.504 -3.582 15.545 1.00 76.19 95 GLY A O 1
ATOM 714 N N . GLY A 1 96 ? 3.554 -5.607 15.854 1.00 79.00 96 GLY A N 1
ATOM 715 C CA . GLY A 1 96 ? 2.257 -5.126 16.334 1.00 79.00 96 GLY A CA 1
ATOM 716 C C . GLY A 1 96 ? 1.420 -4.459 15.244 1.00 79.00 96 GLY A C 1
ATOM 717 O O . GLY A 1 96 ? 0.555 -3.641 15.557 1.00 79.00 96 GLY A O 1
ATOM 718 N N . GLN A 1 97 ? 1.702 -4.744 13.966 1.00 87.56 97 GLN A N 1
ATOM 719 C CA . GLN A 1 97 ? 0.886 -4.263 12.853 1.00 87.56 97 GLN A CA 1
ATOM 720 C C . GLN A 1 97 ? -0.353 -5.136 12.703 1.00 87.56 97 GLN A C 1
ATOM 722 O O . GLN A 1 97 ? -0.276 -6.351 12.807 1.00 87.56 97 GLN A O 1
ATOM 727 N N . ILE A 1 98 ? -1.487 -4.520 12.398 1.00 91.56 98 ILE A N 1
ATOM 728 C CA . ILE A 1 98 ? -2.740 -5.238 12.166 1.00 91.56 98 ILE A CA 1
ATOM 729 C C . ILE A 1 98 ? -2.979 -5.272 10.663 1.00 91.56 98 ILE A C 1
ATOM 731 O O . ILE A 1 98 ? -3.024 -4.213 10.027 1.00 91.56 98 ILE A O 1
ATOM 735 N N . LEU A 1 99 ? -3.141 -6.463 10.098 1.00 93.38 99 LEU A N 1
ATOM 736 C CA . LEU A 1 99 ? -3.511 -6.662 8.703 1.00 93.38 99 LEU A CA 1
ATOM 737 C C . LEU A 1 99 ? -4.975 -7.104 8.632 1.00 93.38 99 LEU A C 1
ATOM 739 O O . LEU A 1 99 ? -5.385 -8.062 9.281 1.00 93.38 99 LEU A O 1
ATOM 743 N N . LEU A 1 100 ? -5.767 -6.356 7.865 1.00 94.56 100 LEU A N 1
ATOM 744 C CA . LEU A 1 100 ? -7.124 -6.725 7.489 1.00 94.56 100 LEU A CA 1
ATOM 745 C C . LEU A 1 100 ? -7.124 -7.188 6.039 1.00 94.56 100 LEU A C 1
ATOM 747 O O . LEU A 1 100 ? -6.861 -6.389 5.135 1.00 94.56 100 LEU A O 1
ATOM 751 N N . SER A 1 101 ? -7.447 -8.455 5.839 1.00 94.81 101 SER A N 1
ATOM 752 C CA . SER A 1 101 ? -7.535 -9.096 4.534 1.00 94.81 101 SER A CA 1
ATOM 753 C C . SER A 1 101 ? -9.001 -9.215 4.142 1.00 94.81 101 SER A C 1
ATOM 755 O O . SER A 1 101 ? -9.786 -9.866 4.830 1.00 94.81 101 SER A O 1
ATOM 757 N N . VAL A 1 102 ? -9.381 -8.551 3.052 1.00 95.19 102 VAL A N 1
ATOM 758 C CA . VAL A 1 102 ? -10.752 -8.561 2.529 1.00 95.19 102 VAL A CA 1
ATOM 759 C C . VAL A 1 102 ? -10.835 -9.514 1.342 1.00 95.19 102 VAL A C 1
ATOM 761 O O . VAL A 1 102 ? -10.053 -9.392 0.391 1.00 95.19 102 VAL A O 1
ATOM 764 N N . GLN A 1 103 ? -11.786 -10.441 1.400 1.00 93.88 103 GLN A N 1
ATOM 765 C CA . GLN A 1 103 ? -12.060 -11.439 0.364 1.00 93.88 103 GLN A CA 1
ATOM 766 C C . GLN A 1 103 ? -13.554 -11.427 0.033 1.00 93.88 103 GLN A C 1
ATOM 768 O O . GLN A 1 103 ? -14.376 -11.133 0.897 1.00 93.88 103 GLN A O 1
ATOM 773 N N . GLY A 1 104 ? -13.922 -11.710 -1.212 1.00 90.25 104 GLY A N 1
ATOM 774 C CA . GLY A 1 104 ? -15.316 -11.658 -1.650 1.00 90.25 104 GLY A CA 1
ATOM 775 C C . GLY A 1 104 ? -15.442 -11.349 -3.132 1.00 90.25 104 GLY A C 1
ATOM 776 O O . GLY A 1 104 ? -14.440 -11.195 -3.830 1.00 90.25 104 GLY A O 1
ATOM 777 N N . ASP A 1 105 ? -16.682 -11.224 -3.587 1.00 85.25 105 ASP A N 1
ATOM 778 C CA . ASP A 1 105 ? -16.995 -11.009 -4.995 1.00 85.25 105 ASP A CA 1
ATOM 779 C C . ASP A 1 105 ? -17.085 -9.506 -5.325 1.00 85.25 105 ASP A C 1
ATOM 781 O O . ASP A 1 105 ? -17.431 -8.672 -4.489 1.00 85.25 105 ASP A O 1
ATOM 785 N N . ASP A 1 106 ? -16.726 -9.136 -6.559 1.00 85.25 106 ASP A N 1
ATOM 786 C CA . ASP A 1 106 ? -16.807 -7.761 -7.087 1.00 85.25 106 ASP A CA 1
ATOM 787 C C . ASP A 1 106 ? -16.098 -6.662 -6.256 1.00 85.25 106 ASP A C 1
ATOM 789 O O . ASP A 1 106 ? -16.402 -5.466 -6.332 1.00 85.25 106 ASP A O 1
ATOM 793 N N . LEU A 1 107 ? -15.024 -7.019 -5.543 1.00 88.62 107 LEU A N 1
ATOM 794 C CA . LEU A 1 107 ? -14.253 -6.086 -4.702 1.00 88.62 107 LEU A CA 1
ATOM 795 C C . LEU A 1 107 ? -13.341 -5.118 -5.471 1.00 88.62 107 LEU A C 1
ATOM 797 O O . LEU A 1 107 ? -12.647 -4.288 -4.874 1.00 88.62 107 LEU A O 1
ATOM 801 N N . GLY A 1 108 ? -13.370 -5.146 -6.807 1.00 87.38 108 GLY A N 1
ATOM 802 C CA . GLY A 1 108 ? -12.614 -4.217 -7.652 1.00 87.38 108 GLY A CA 1
ATOM 803 C C . GLY A 1 108 ? -12.918 -2.742 -7.352 1.00 87.38 108 GLY A C 1
ATOM 804 O O . GLY A 1 108 ? -12.032 -1.884 -7.463 1.00 87.38 108 GLY A O 1
ATOM 805 N N . ILE A 1 109 ? -14.140 -2.441 -6.897 1.00 90.44 109 ILE A N 1
ATOM 806 C CA . ILE A 1 109 ? -14.543 -1.090 -6.487 1.00 90.44 109 ILE A CA 1
ATOM 807 C C . ILE A 1 109 ? -13.790 -0.595 -5.242 1.00 90.44 109 ILE A C 1
ATOM 809 O O . ILE A 1 109 ? -13.441 0.587 -5.176 1.00 90.44 109 ILE A O 1
ATOM 813 N N . LEU A 1 110 ? -13.462 -1.491 -4.300 1.00 91.31 110 LEU A N 1
ATOM 814 C CA . LEU A 1 110 ? -12.710 -1.168 -3.081 1.00 91.31 110 LEU A CA 1
ATOM 815 C C . LEU A 1 110 ? -11.254 -0.829 -3.380 1.00 91.31 110 LEU A C 1
ATOM 817 O O . LEU A 1 110 ? -10.653 -0.010 -2.691 1.00 91.31 110 LEU A O 1
ATOM 821 N N . ILE A 1 111 ? -10.688 -1.419 -4.431 1.00 90.50 111 ILE A N 1
ATOM 822 C CA . ILE A 1 111 ? -9.344 -1.091 -4.904 1.00 90.50 111 ILE A CA 1
ATOM 823 C C . ILE A 1 111 ? -9.367 0.302 -5.545 1.00 90.50 111 ILE A C 1
ATOM 825 O O . ILE A 1 111 ? -8.581 1.195 -5.197 1.00 90.50 111 ILE A O 1
ATOM 829 N N . GLY A 1 112 ? -10.298 0.506 -6.477 1.00 88.88 112 GLY A N 1
ATOM 830 C CA . GLY A 1 112 ? -10.388 1.719 -7.274 1.00 88.88 112 GLY A CA 1
ATOM 831 C C . GLY A 1 112 ? -9.179 1.935 -8.185 1.00 88.88 112 GLY A C 1
ATOM 832 O O . GLY A 1 112 ? -8.326 1.069 -8.395 1.00 88.88 112 GLY A O 1
ATOM 833 N N . ARG A 1 113 ? -9.067 3.138 -8.758 1.00 86.25 113 ARG A N 1
ATOM 834 C CA . ARG A 1 113 ? -7.999 3.441 -9.723 1.00 86.25 113 ARG A CA 1
ATOM 835 C C . ARG A 1 113 ? -6.634 3.419 -9.040 1.00 86.25 113 ARG A C 1
ATOM 837 O O . ARG A 1 113 ? -6.290 4.352 -8.320 1.00 86.25 113 ARG A O 1
ATOM 844 N N . ARG A 1 114 ? -5.828 2.392 -9.331 1.00 82.25 114 ARG A N 1
ATOM 845 C CA . ARG A 1 114 ? -4.467 2.210 -8.785 1.00 82.25 114 ARG A CA 1
ATOM 846 C C . ARG A 1 114 ? -4.435 2.119 -7.252 1.00 82.25 114 ARG A C 1
ATOM 848 O O . ARG A 1 114 ? -3.444 2.507 -6.646 1.00 82.25 114 ARG A O 1
ATOM 855 N N . GLY A 1 115 ? -5.495 1.617 -6.618 1.00 87.75 115 GLY A N 1
ATOM 856 C CA . GLY A 1 115 ? -5.536 1.483 -5.157 1.00 87.75 115 GLY A CA 1
ATOM 857 C C . GLY A 1 115 ? -5.905 2.773 -4.418 1.00 87.75 115 GLY A C 1
ATOM 858 O O . GLY A 1 115 ? -5.767 2.828 -3.201 1.00 87.75 115 GLY A O 1
ATOM 859 N N . GLN A 1 116 ? -6.344 3.827 -5.121 1.00 88.50 116 GLN A N 1
ATOM 860 C CA . GLN A 1 116 ? -6.742 5.091 -4.486 1.00 88.50 116 GLN A CA 1
ATOM 861 C C . GLN A 1 116 ? -7.918 4.912 -3.518 1.00 88.50 116 GLN A C 1
ATOM 863 O O . GLN A 1 116 ? -7.896 5.492 -2.434 1.00 88.50 116 GLN A O 1
ATOM 868 N N . THR A 1 117 ? -8.912 4.097 -3.882 1.00 93.00 117 THR A N 1
ATOM 869 C CA . THR A 1 117 ? -10.054 3.818 -3.001 1.00 93.00 117 THR A CA 1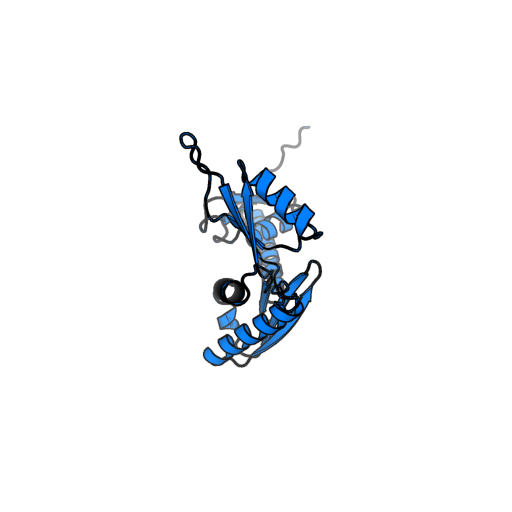
ATOM 870 C C . THR A 1 117 ? -9.607 3.003 -1.795 1.00 93.00 117 THR A C 1
ATOM 872 O O . THR A 1 117 ? -9.965 3.350 -0.676 1.00 93.00 117 THR A O 1
ATOM 875 N N . LEU A 1 118 ? -8.732 2.013 -1.993 1.00 93.12 118 LEU A N 1
ATOM 876 C CA . LEU A 1 118 ? -8.185 1.206 -0.902 1.00 93.12 118 LEU A CA 1
ATOM 877 C C . LEU A 1 118 ? -7.395 2.065 0.093 1.00 93.12 118 LEU A C 1
ATOM 879 O O . LEU A 1 118 ? -7.545 1.928 1.305 1.00 93.12 118 LEU A O 1
ATOM 883 N N . ALA A 1 119 ? -6.585 2.998 -0.412 1.00 90.75 119 ALA A N 1
ATOM 884 C CA . ALA A 1 119 ? -5.848 3.938 0.424 1.00 90.75 119 ALA A CA 1
ATOM 885 C C . ALA A 1 119 ? -6.786 4.867 1.214 1.00 90.75 119 ALA A C 1
ATOM 887 O O . ALA A 1 119 ? -6.559 5.099 2.404 1.00 90.75 119 ALA A O 1
ATOM 888 N N . ALA A 1 120 ? -7.849 5.369 0.576 1.00 93.06 120 ALA A N 1
ATOM 889 C CA . ALA A 1 120 ? -8.859 6.195 1.234 1.00 93.06 120 ALA A CA 1
ATOM 890 C C . ALA A 1 120 ? -9.632 5.405 2.303 1.00 93.06 120 ALA A C 1
ATOM 892 O O . ALA A 1 120 ? -9.806 5.896 3.416 1.00 93.06 120 ALA A O 1
ATOM 893 N N . LEU A 1 121 ? -10.024 4.165 2.003 1.00 93.69 121 LEU A N 1
ATOM 894 C CA . LEU A 1 121 ? -10.685 3.260 2.941 1.00 93.69 121 LEU A CA 1
ATOM 895 C C . LEU A 1 121 ? -9.799 2.992 4.163 1.00 93.69 121 LEU A C 1
ATOM 897 O O . LEU A 1 121 ? -10.238 3.181 5.295 1.00 93.69 121 LEU A O 1
ATOM 901 N N . GLN A 1 122 ? -8.526 2.652 3.947 1.00 94.19 122 GLN A N 1
ATOM 902 C CA . GLN A 1 122 ? -7.559 2.454 5.030 1.00 94.19 122 GLN A CA 1
ATOM 903 C C . GLN A 1 122 ? -7.409 3.710 5.896 1.00 94.19 122 GLN A C 1
ATOM 905 O O . GLN A 1 122 ? -7.347 3.615 7.124 1.00 94.19 122 GLN A O 1
ATOM 910 N N . TYR A 1 123 ? -7.355 4.890 5.275 1.00 93.31 123 TYR A N 1
ATOM 911 C CA . TYR A 1 123 ? -7.283 6.159 5.995 1.00 93.31 123 TYR A CA 1
ATOM 912 C C . TYR A 1 123 ? -8.532 6.410 6.852 1.00 93.31 123 TYR A C 1
ATOM 914 O O . TYR A 1 123 ? -8.404 6.780 8.022 1.00 93.31 123 TYR A O 1
ATOM 922 N N . LEU A 1 124 ? -9.726 6.165 6.307 1.00 93.62 124 LEU A N 1
ATOM 923 C CA . LEU A 1 124 ? -10.986 6.308 7.036 1.00 93.62 124 LEU A CA 1
ATOM 924 C C . LEU A 1 124 ? -11.049 5.369 8.241 1.00 93.62 124 LEU A C 1
ATOM 926 O O . LEU A 1 124 ? -11.275 5.837 9.356 1.00 93.62 124 LEU A O 1
ATOM 930 N N . VAL A 1 125 ? -10.771 4.076 8.053 1.00 93.44 125 VAL A N 1
ATOM 931 C CA . VAL A 1 125 ? -10.804 3.093 9.149 1.00 93.44 125 VAL A CA 1
ATOM 932 C C . VAL A 1 125 ? -9.799 3.465 10.243 1.00 93.44 125 VAL A C 1
ATOM 934 O O . VAL A 1 125 ? -10.170 3.533 11.416 1.00 93.44 125 VAL A O 1
ATOM 937 N N . ARG A 1 126 ? -8.557 3.825 9.879 1.00 92.81 126 ARG A N 1
ATOM 938 C CA . ARG A 1 126 ? -7.554 4.323 10.843 1.00 92.81 126 ARG A CA 1
ATOM 939 C C . ARG A 1 126 ? -8.044 5.541 11.626 1.00 92.81 126 ARG A C 1
ATOM 941 O O . ARG A 1 126 ? -7.797 5.635 12.826 1.00 92.81 126 ARG A O 1
ATOM 948 N N . THR A 1 127 ? -8.724 6.468 10.957 1.00 92.75 127 THR A N 1
ATOM 949 C CA . THR A 1 127 ? -9.220 7.706 11.572 1.00 92.75 127 THR A CA 1
ATOM 950 C C . THR A 1 127 ? -10.351 7.417 12.560 1.00 92.75 127 THR A C 1
ATOM 952 O O . THR A 1 127 ? -10.340 7.943 13.674 1.00 92.75 127 THR A O 1
ATOM 955 N N . ILE A 1 128 ? -11.283 6.529 12.201 1.00 92.50 128 ILE A N 1
ATOM 956 C CA . ILE A 1 128 ? -12.385 6.104 13.079 1.00 92.50 128 ILE A CA 1
ATOM 957 C C . ILE A 1 128 ? -11.833 5.413 14.332 1.00 92.50 128 ILE A C 1
ATOM 959 O O . ILE A 1 128 ? -12.229 5.764 15.445 1.00 92.50 128 ILE A O 1
ATOM 963 N N . ILE A 1 129 ? -10.888 4.481 14.168 1.00 91.06 129 ILE A N 1
ATOM 964 C CA . ILE A 1 129 ? -10.242 3.789 15.294 1.00 91.06 129 ILE A CA 1
ATOM 965 C C . ILE A 1 129 ? -9.525 4.790 16.195 1.00 91.06 129 ILE A C 1
ATOM 967 O O . ILE A 1 129 ? -9.703 4.759 17.411 1.00 91.06 129 ILE A O 1
ATOM 971 N N . SER A 1 130 ? -8.764 5.715 15.605 1.00 90.19 130 SER A N 1
ATOM 972 C CA . SER A 1 130 ? -8.028 6.711 16.380 1.00 90.19 130 SER A CA 1
ATOM 973 C C . SER A 1 130 ? -8.948 7.612 17.196 1.00 90.19 130 SER A C 1
ATOM 975 O O . SER A 1 130 ? -8.648 7.928 18.348 1.00 90.19 130 SER A O 1
ATOM 977 N N . HIS A 1 131 ? -10.112 7.964 16.651 1.00 89.25 131 HIS A N 1
ATOM 978 C CA . HIS A 1 131 ? -11.097 8.748 17.380 1.00 89.25 131 HIS A CA 1
ATOM 979 C C . HIS A 1 131 ? -11.783 7.958 18.509 1.00 89.25 131 HIS A C 1
ATOM 981 O O . HIS A 1 131 ? -12.011 8.533 19.579 1.00 89.25 131 HIS A O 1
ATOM 987 N N . ARG A 1 132 ? -12.104 6.672 18.280 1.00 88.50 132 ARG A N 1
ATOM 988 C CA . ARG A 1 132 ? -12.788 5.792 19.248 1.00 88.50 132 ARG A CA 1
ATOM 989 C C . ARG A 1 132 ? -11.886 5.355 20.399 1.00 88.50 132 ARG A C 1
ATOM 991 O O . ARG A 1 132 ? -12.277 5.494 21.549 1.00 88.50 132 ARG A O 1
ATOM 998 N N . LEU A 1 133 ? -10.694 4.855 20.086 1.00 86.75 133 LEU A N 1
ATOM 999 C CA . LEU A 1 133 ? -9.789 4.232 21.057 1.00 86.75 133 LEU A CA 1
ATOM 1000 C C . LEU A 1 133 ? -8.700 5.186 21.569 1.00 86.75 133 LEU A C 1
ATOM 1002 O O . LEU A 1 133 ? -7.875 4.793 22.383 1.00 86.75 133 LEU A O 1
ATOM 1006 N N . LYS A 1 134 ? -8.659 6.431 21.071 1.00 85.38 134 LYS A N 1
ATOM 1007 C CA . LYS A 1 134 ? -7.644 7.450 21.415 1.00 85.38 134 LYS A CA 1
ATOM 1008 C C . LYS A 1 134 ? -6.190 6.992 21.210 1.00 85.38 134 LYS A C 1
ATOM 1010 O O . LYS A 1 134 ? -5.268 7.599 21.743 1.00 85.38 134 LYS A O 1
ATOM 1015 N N . VAL A 1 135 ? -5.975 5.979 20.368 1.00 84.94 135 VAL A N 1
ATOM 1016 C CA . VAL A 1 135 ? -4.656 5.434 20.011 1.00 84.94 135 VAL A CA 1
ATOM 1017 C C . VAL A 1 135 ? -4.403 5.511 18.510 1.00 84.94 135 VAL A C 1
ATOM 1019 O O . VAL A 1 135 ? -5.327 5.569 17.700 1.00 84.94 135 VAL A O 1
ATOM 1022 N N . LYS A 1 136 ? -3.132 5.507 18.104 1.00 81.31 136 LYS A N 1
ATOM 1023 C CA . LYS A 1 136 ? -2.765 5.353 16.691 1.00 81.31 136 LYS A CA 1
ATOM 1024 C C . LYS A 1 136 ? -2.608 3.869 16.384 1.00 81.31 136 LYS A C 1
ATOM 1026 O O . LYS A 1 136 ? -1.623 3.266 16.785 1.00 81.31 136 LYS A O 1
ATOM 1031 N N . ALA A 1 137 ? -3.566 3.304 15.656 1.00 79.00 137 ALA A N 1
ATOM 1032 C CA . ALA A 1 137 ? -3.515 1.906 15.245 1.00 79.00 137 ALA A CA 1
ATOM 1033 C C . ALA A 1 137 ? -2.616 1.719 14.003 1.00 79.00 137 ALA A C 1
ATOM 1035 O O . ALA A 1 137 ? -2.886 2.336 12.960 1.00 79.00 137 ALA A O 1
ATOM 1036 N N . PRO A 1 138 ? -1.576 0.867 14.059 1.00 84.12 138 PRO A N 1
ATOM 1037 C CA . PRO A 1 138 ? -0.767 0.493 12.899 1.00 84.12 138 PRO A CA 1
ATOM 1038 C C . PRO A 1 138 ? -1.526 -0.504 12.000 1.00 84.12 138 PRO A C 1
ATOM 1040 O O . PRO A 1 138 ? -1.186 -1.675 11.905 1.00 84.12 138 PRO A O 1
ATOM 1043 N N . LEU A 1 139 ? -2.581 -0.022 11.337 1.00 90.00 139 LEU A N 1
ATOM 1044 C CA . LEU A 1 139 ? -3.509 -0.836 10.543 1.00 90.00 139 LEU A CA 1
ATOM 1045 C C . LEU A 1 139 ? -3.172 -0.836 9.050 1.00 90.00 139 LEU A C 1
ATOM 1047 O O . LEU A 1 139 ? -2.994 0.237 8.469 1.00 90.00 139 LEU A O 1
ATOM 1051 N N . THR A 1 140 ? -3.200 -1.985 8.399 1.00 92.75 140 THR A N 1
ATOM 1052 C CA . THR A 1 140 ? -3.102 -2.132 6.946 1.00 92.75 140 THR A CA 1
ATOM 1053 C C . THR A 1 140 ? -4.323 -2.878 6.426 1.00 92.75 140 THR A C 1
ATOM 1055 O O . THR A 1 140 ? -4.752 -3.840 7.049 1.00 92.75 140 THR A O 1
ATOM 1058 N N . ILE A 1 141 ? -4.873 -2.445 5.289 1.00 94.12 141 ILE A N 1
ATOM 1059 C CA . ILE A 1 141 ? -5.945 -3.170 4.593 1.00 94.12 141 ILE A CA 1
ATOM 1060 C C . ILE A 1 141 ? -5.395 -3.680 3.262 1.00 94.12 141 ILE A C 1
ATOM 1062 O O . ILE A 1 141 ? -4.770 -2.913 2.517 1.00 94.12 141 ILE A O 1
ATOM 1066 N N . ASP A 1 142 ? -5.642 -4.951 2.967 1.00 94.25 142 ASP A N 1
ATOM 1067 C CA . ASP A 1 142 ? -5.412 -5.555 1.661 1.00 94.25 142 ASP A CA 1
ATOM 1068 C C . ASP A 1 142 ? -6.695 -6.208 1.137 1.00 94.25 142 ASP A C 1
ATOM 1070 O O . ASP A 1 142 ? -7.534 -6.681 1.900 1.00 94.25 142 ASP A O 1
ATOM 1074 N N . VAL A 1 143 ? -6.865 -6.179 -0.182 1.00 94.50 143 VAL A N 1
ATOM 1075 C CA . VAL A 1 143 ? -8.055 -6.701 -0.866 1.00 94.50 143 VAL A CA 1
ATOM 1076 C C . VAL A 1 143 ? -7.573 -7.711 -1.887 1.00 94.50 143 VAL A C 1
ATOM 1078 O O . VAL A 1 143 ? -6.881 -7.329 -2.834 1.00 94.50 143 VAL A O 1
ATOM 1081 N N . GLU A 1 144 ? -7.903 -8.985 -1.686 1.00 90.62 144 GLU A N 1
ATOM 1082 C CA . GLU A 1 144 ? -7.537 -10.086 -2.588 1.00 90.62 144 GLU A CA 1
ATOM 1083 C C . GLU A 1 144 ? -6.064 -10.060 -3.068 1.00 90.62 144 GLU A C 1
ATOM 1085 O O . GLU A 1 144 ? -5.777 -10.176 -4.269 1.00 90.62 144 GLU A O 1
ATOM 1090 N N . GLY A 1 145 ? -5.096 -9.794 -2.185 1.00 90.06 145 GLY A N 1
ATOM 1091 C CA . GLY A 1 145 ? -3.681 -9.755 -2.576 1.00 90.06 145 GLY A CA 1
ATOM 1092 C C . GLY A 1 145 ? -3.327 -8.630 -3.559 1.00 90.06 145 GLY A C 1
ATOM 1093 O O . GLY A 1 145 ? -2.332 -8.730 -4.287 1.00 90.06 145 GLY A O 1
ATOM 1094 N N . TYR A 1 146 ? -4.147 -7.576 -3.666 1.00 91.25 146 TYR A N 1
ATOM 1095 C CA . TYR A 1 146 ? -3.965 -6.497 -4.642 1.00 91.25 146 TYR A CA 1
ATOM 1096 C C . TYR A 1 146 ? -2.575 -5.871 -4.549 1.00 91.25 146 TYR A C 1
ATOM 1098 O O . TYR A 1 146 ? -1.967 -5.585 -5.583 1.00 91.25 146 TYR A O 1
ATOM 1106 N N . ARG A 1 147 ? -2.052 -5.667 -3.333 1.00 88.06 147 ARG A N 1
ATOM 1107 C CA . ARG A 1 147 ? -0.721 -5.071 -3.145 1.00 88.06 147 ARG A CA 1
ATOM 1108 C C . ARG A 1 147 ? 0.370 -5.867 -3.853 1.00 88.06 147 ARG A C 1
ATOM 1110 O O . ARG A 1 147 ? 1.151 -5.276 -4.597 1.00 88.06 147 ARG A O 1
ATOM 1117 N N . GLN A 1 148 ? 0.383 -7.184 -3.674 1.00 91.69 148 GLN A N 1
ATOM 1118 C CA . GLN A 1 148 ? 1.374 -8.058 -4.295 1.00 91.69 148 GLN A CA 1
ATOM 1119 C C . GLN A 1 148 ? 1.214 -8.074 -5.821 1.00 91.69 148 GLN A C 1
ATOM 1121 O O . GLN A 1 148 ? 2.163 -7.776 -6.549 1.00 91.69 148 GLN A O 1
ATOM 1126 N N . ARG A 1 149 ? -0.020 -8.265 -6.312 1.00 92.69 149 ARG A N 1
ATOM 1127 C CA . ARG A 1 149 ? -0.333 -8.201 -7.754 1.00 92.69 149 ARG A CA 1
ATOM 1128 C C . ARG A 1 149 ? 0.080 -6.865 -8.379 1.00 92.69 149 ARG A C 1
ATOM 1130 O O . ARG A 1 149 ? 0.528 -6.803 -9.526 1.00 92.69 149 ARG A O 1
ATOM 1137 N N . ARG A 1 150 ? -0.060 -5.765 -7.634 1.00 92.38 150 ARG A N 1
ATOM 1138 C CA . ARG A 1 150 ? 0.317 -4.421 -8.080 1.00 92.38 150 ARG A CA 1
ATOM 1139 C C . ARG A 1 150 ? 1.830 -4.266 -8.209 1.00 92.38 150 ARG A C 1
ATOM 1141 O O . ARG A 1 150 ? 2.268 -3.641 -9.176 1.00 92.38 150 ARG A O 1
ATOM 1148 N N . ILE A 1 151 ? 2.601 -4.816 -7.273 1.00 93.88 151 ILE A N 1
ATOM 1149 C CA . ILE A 1 151 ? 4.070 -4.823 -7.328 1.00 93.88 151 ILE A CA 1
ATOM 1150 C C . ILE A 1 151 ? 4.529 -5.572 -8.581 1.00 93.88 151 ILE A C 1
ATOM 1152 O O . ILE A 1 151 ? 5.222 -4.989 -9.415 1.00 93.88 151 ILE A O 1
ATOM 1156 N N . GLU A 1 152 ? 4.050 -6.799 -8.774 1.00 95.75 152 GLU A N 1
ATOM 1157 C CA . GLU A 1 152 ? 4.403 -7.641 -9.926 1.00 95.75 152 GLU A CA 1
ATOM 1158 C C . GLU A 1 152 ? 4.033 -6.977 -11.258 1.00 95.75 152 GLU A C 1
ATOM 1160 O O . GLU A 1 152 ? 4.816 -6.965 -12.211 1.00 95.75 152 GLU A O 1
ATOM 1165 N N . SER A 1 153 ? 2.854 -6.350 -11.314 1.00 94.62 153 SER A N 1
ATOM 1166 C CA . SER A 1 153 ? 2.418 -5.581 -12.479 1.00 94.62 153 SER A CA 1
ATOM 1167 C C . SER A 1 153 ? 3.368 -4.420 -12.786 1.00 94.62 153 SER A C 1
ATOM 1169 O O . SER A 1 153 ? 3.721 -4.213 -13.947 1.00 94.62 153 SER A O 1
ATOM 1171 N N . LEU A 1 154 ? 3.816 -3.672 -11.772 1.00 95.25 154 LEU A N 1
ATOM 1172 C CA . LEU A 1 154 ? 4.754 -2.561 -11.961 1.00 95.25 154 LEU A CA 1
ATOM 1173 C C . LEU A 1 154 ? 6.130 -3.040 -12.426 1.00 95.25 154 LEU A C 1
ATOM 1175 O O . LEU A 1 154 ? 6.700 -2.411 -13.315 1.00 95.25 154 LEU A O 1
ATOM 1179 N N . GLN A 1 155 ? 6.627 -4.151 -11.884 1.00 96.50 155 GLN A N 1
ATOM 1180 C CA . GLN A 1 155 ? 7.892 -4.758 -12.309 1.00 96.50 155 GLN A CA 1
ATOM 1181 C C . GLN A 1 155 ? 7.822 -5.255 -13.758 1.00 96.50 155 GLN A C 1
ATOM 1183 O O . GLN A 1 155 ? 8.719 -5.007 -14.560 1.00 96.50 155 GLN A O 1
ATOM 1188 N N . SER A 1 156 ? 6.721 -5.911 -14.131 1.00 96.81 156 SER A N 1
ATOM 1189 C CA . SER A 1 156 ? 6.478 -6.346 -15.511 1.00 96.81 156 SER A CA 1
ATOM 1190 C C . SER A 1 156 ? 6.428 -5.163 -16.487 1.00 96.81 156 SER A C 1
ATOM 1192 O O . SER A 1 156 ? 7.105 -5.171 -17.516 1.00 96.81 156 SER A O 1
ATOM 1194 N N . ILE A 1 157 ? 5.704 -4.095 -16.128 1.00 95.56 157 ILE A N 1
ATOM 1195 C CA . ILE A 1 157 ? 5.647 -2.862 -16.926 1.00 95.56 157 ILE A CA 1
ATOM 1196 C C . ILE A 1 157 ? 7.035 -2.222 -17.045 1.00 95.56 157 ILE A C 1
ATOM 1198 O O . ILE A 1 157 ? 7.391 -1.762 -18.126 1.00 95.56 157 ILE A O 1
ATOM 1202 N N . ALA A 1 158 ? 7.810 -2.181 -15.960 1.00 96.12 158 ALA A N 1
ATOM 1203 C CA . ALA A 1 158 ? 9.148 -1.600 -15.962 1.00 96.12 158 ALA A CA 1
ATOM 1204 C C . ALA A 1 158 ? 10.075 -2.323 -16.947 1.00 96.12 158 ALA A C 1
ATOM 1206 O O . ALA A 1 158 ? 10.672 -1.661 -17.793 1.00 96.12 158 ALA A O 1
ATOM 1207 N N . ARG A 1 159 ? 10.117 -3.662 -16.901 1.00 96.12 159 ARG A N 1
ATOM 1208 C CA . ARG A 1 159 ? 10.913 -4.484 -17.828 1.00 96.12 159 ARG A CA 1
ATOM 1209 C C . ARG A 1 159 ? 10.495 -4.279 -19.282 1.00 96.12 159 ARG A C 1
ATOM 1211 O O . ARG A 1 159 ? 11.323 -3.959 -20.124 1.00 96.12 159 ARG A O 1
ATOM 1218 N N . HIS A 1 160 ? 9.192 -4.336 -19.560 1.00 96.38 160 HIS A N 1
ATOM 1219 C CA . HIS A 1 160 ? 8.689 -4.119 -20.916 1.00 96.38 160 HIS A CA 1
ATOM 1220 C C . HIS A 1 160 ? 9.040 -2.726 -21.468 1.00 96.38 160 HIS A C 1
ATOM 1222 O O . HIS A 1 160 ? 9.359 -2.572 -22.648 1.00 96.38 160 HIS A O 1
ATOM 1228 N N . LEU A 1 161 ? 8.972 -1.693 -20.624 1.00 95.88 161 LEU A N 1
ATOM 1229 C CA . LEU A 1 161 ? 9.344 -0.338 -21.023 1.00 95.88 161 LEU A CA 1
ATOM 1230 C C . LEU A 1 161 ? 10.856 -0.178 -21.187 1.00 95.88 161 LEU A C 1
ATOM 1232 O O . LEU A 1 161 ? 11.265 0.559 -22.079 1.00 95.88 161 LEU A O 1
ATOM 1236 N N . ALA A 1 162 ? 11.673 -0.865 -20.388 1.00 95.56 162 ALA A N 1
ATOM 1237 C CA . ALA A 1 162 ? 13.120 -0.888 -20.578 1.00 95.56 162 ALA A CA 1
ATOM 1238 C C . ALA A 1 162 ? 13.476 -1.448 -21.966 1.00 95.56 162 ALA A C 1
ATOM 1240 O O . ALA A 1 162 ? 14.155 -0.766 -22.733 1.00 95.56 162 ALA A O 1
ATOM 1241 N N . ASP A 1 163 ? 12.895 -2.585 -22.364 1.00 95.31 163 ASP A N 1
ATOM 1242 C CA . ASP A 1 163 ? 13.100 -3.172 -23.699 1.00 95.31 163 ASP A CA 1
ATOM 1243 C C . ASP A 1 163 ? 12.697 -2.208 -24.836 1.00 95.31 163 ASP A C 1
ATOM 1245 O O . ASP A 1 163 ? 13.382 -2.065 -25.859 1.00 95.31 163 ASP A O 1
ATOM 1249 N N . GLN A 1 164 ? 11.576 -1.497 -24.665 1.00 94.62 164 GLN A N 1
ATOM 1250 C CA . GLN A 1 164 ? 11.117 -0.473 -25.613 1.00 94.62 164 GLN A CA 1
ATOM 1251 C C . GLN A 1 164 ? 12.103 0.702 -25.703 1.00 94.62 164 GLN A C 1
ATOM 1253 O O . GLN A 1 164 ? 12.397 1.177 -26.800 1.00 94.62 164 GLN A O 1
ATOM 1258 N N . VAL A 1 165 ? 12.623 1.165 -24.566 1.00 95.69 165 VAL A N 1
ATOM 1259 C CA . VAL A 1 165 ? 13.592 2.267 -24.490 1.00 95.69 165 VAL A CA 1
ATOM 1260 C C . VAL A 1 165 ? 14.912 1.878 -25.154 1.00 95.69 165 VAL A C 1
ATOM 1262 O O . VAL A 1 165 ? 15.455 2.665 -25.930 1.00 95.69 165 VAL A O 1
ATOM 1265 N N . VAL A 1 166 ? 15.402 0.658 -24.923 1.00 93.94 166 VAL A N 1
ATOM 1266 C CA . VAL A 1 166 ? 16.638 0.147 -25.539 1.00 93.94 166 VAL A CA 1
ATOM 1267 C C . VAL A 1 166 ? 16.482 0.017 -27.054 1.00 93.94 166 VAL A C 1
ATOM 1269 O O . VAL A 1 166 ? 17.331 0.497 -27.810 1.00 93.94 166 VAL A O 1
ATOM 1272 N N . SER A 1 167 ? 15.373 -0.568 -27.515 1.00 93.31 167 SER A N 1
ATOM 1273 C CA . SER A 1 167 ? 15.117 -0.764 -28.950 1.00 93.31 167 SER A CA 1
ATOM 1274 C C . SER A 1 167 ? 14.920 0.548 -29.713 1.00 93.31 167 SER A C 1
ATOM 1276 O O . SER A 1 167 ? 15.422 0.689 -30.829 1.00 93.31 167 SER A O 1
ATOM 1278 N N . ARG A 1 168 ? 14.224 1.527 -29.122 1.00 93.19 168 ARG A N 1
ATOM 1279 C CA . ARG A 1 168 ? 13.949 2.829 -29.759 1.00 93.19 168 ARG A CA 1
ATOM 1280 C C . ARG A 1 168 ? 15.038 3.872 -29.524 1.00 93.19 168 ARG A C 1
ATOM 1282 O O . ARG A 1 168 ? 15.082 4.862 -30.248 1.00 93.19 168 ARG A O 1
ATOM 1289 N N . ARG A 1 169 ? 15.904 3.661 -28.527 1.00 91.50 169 ARG A N 1
ATOM 1290 C CA . ARG A 1 169 ? 16.879 4.642 -28.016 1.00 91.50 169 ARG A CA 1
ATOM 1291 C C . ARG A 1 169 ? 16.244 5.979 -27.620 1.00 91.50 169 ARG A C 1
ATOM 1293 O O . ARG A 1 169 ? 16.882 7.026 -27.708 1.00 91.50 169 ARG A O 1
ATOM 1300 N N . GLU A 1 170 ? 14.996 5.938 -27.170 1.00 92.56 170 GLU A N 1
ATOM 1301 C CA . GLU A 1 170 ? 14.224 7.106 -26.755 1.00 92.56 170 GLU A CA 1
ATOM 1302 C C . GLU A 1 170 ? 13.785 6.939 -25.301 1.00 92.56 170 GLU A C 1
ATOM 1304 O O . GLU A 1 170 ? 13.358 5.859 -24.897 1.00 92.56 170 GLU A O 1
ATOM 1309 N N . ALA A 1 171 ? 13.897 8.009 -24.515 1.00 94.44 171 ALA A N 1
ATOM 1310 C CA . ALA A 1 171 ? 13.463 8.021 -23.127 1.00 94.44 171 ALA A CA 1
ATOM 1311 C C . ALA A 1 171 ? 11.944 7.830 -23.009 1.00 94.44 171 ALA A C 1
ATOM 1313 O O . ALA A 1 171 ? 11.168 8.454 -23.734 1.00 94.44 171 ALA A O 1
ATOM 1314 N N . TYR A 1 172 ? 11.507 7.036 -22.032 1.00 96.31 172 TYR A N 1
ATOM 1315 C CA . TYR A 1 172 ? 10.091 6.852 -21.732 1.00 96.31 172 TYR A CA 1
ATOM 1316 C C . TYR A 1 172 ? 9.717 7.493 -20.396 1.00 96.31 172 TYR A C 1
ATOM 1318 O O . TYR A 1 172 ? 10.238 7.140 -19.335 1.00 96.31 172 TYR A O 1
ATOM 1326 N N . MET A 1 173 ? 8.755 8.417 -20.436 1.00 96.31 173 MET A N 1
ATOM 1327 C CA . MET A 1 173 ? 8.179 9.031 -19.241 1.00 96.31 173 MET A CA 1
ATOM 1328 C C . MET A 1 173 ? 6.971 8.229 -18.758 1.00 96.31 173 MET A C 1
ATOM 1330 O O . MET A 1 173 ? 5.920 8.203 -19.401 1.00 96.31 173 MET A O 1
ATOM 1334 N N . MET A 1 174 ? 7.089 7.612 -17.584 1.00 95.25 174 MET A N 1
ATOM 1335 C CA . MET A 1 174 ? 5.976 6.891 -16.975 1.00 95.25 174 MET A CA 1
ATOM 1336 C C . MET A 1 174 ? 4.911 7.848 -16.425 1.00 95.25 174 MET A C 1
ATOM 1338 O O . MET A 1 174 ? 5.120 9.049 -16.244 1.00 95.25 174 MET A O 1
ATOM 1342 N N . ARG A 1 175 ? 3.735 7.297 -16.114 1.00 92.38 175 ARG A N 1
ATOM 1343 C CA . ARG A 1 175 ? 2.659 8.053 -15.459 1.00 92.38 175 ARG A CA 1
ATOM 1344 C C . ARG A 1 175 ? 3.066 8.469 -14.034 1.00 92.38 175 ARG A C 1
ATOM 1346 O O . ARG A 1 175 ? 3.839 7.752 -13.401 1.00 92.38 175 ARG A O 1
ATOM 1353 N N . PRO A 1 176 ? 2.513 9.569 -13.492 1.00 93.00 176 PRO A N 1
ATOM 1354 C CA . PRO A 1 176 ? 2.703 9.924 -12.087 1.00 93.00 176 PRO A CA 1
ATOM 1355 C C . PRO A 1 176 ? 2.220 8.826 -11.140 1.00 93.00 176 PRO A C 1
ATOM 1357 O O . PRO A 1 176 ? 1.184 8.194 -11.392 1.00 93.00 176 PRO A O 1
ATOM 1360 N N . MET A 1 177 ? 2.977 8.592 -10.069 1.00 91.56 177 MET A N 1
ATOM 1361 C CA . MET A 1 177 ? 2.758 7.480 -9.141 1.00 91.56 177 MET A CA 1
ATOM 1362 C C . MET A 1 177 ? 3.369 7.765 -7.761 1.00 91.56 177 MET A C 1
ATOM 1364 O O . MET A 1 177 ? 4.182 8.683 -7.599 1.00 91.56 177 MET A O 1
ATOM 1368 N N . THR A 1 178 ? 2.992 6.970 -6.758 1.00 90.25 178 THR A N 1
ATOM 1369 C CA . THR A 1 178 ? 3.426 7.192 -5.369 1.00 90.25 178 THR A CA 1
ATOM 1370 C C . THR A 1 178 ? 4.937 6.973 -5.193 1.00 90.25 178 THR A C 1
ATOM 1372 O O . THR A 1 178 ? 5.552 6.241 -5.971 1.00 90.25 178 THR A O 1
ATOM 1375 N N . PRO A 1 179 ? 5.581 7.559 -4.162 1.00 92.25 179 PRO A N 1
ATOM 1376 C CA . PRO A 1 179 ? 6.995 7.303 -3.876 1.00 92.25 179 PRO A CA 1
ATOM 1377 C C . PRO A 1 179 ? 7.349 5.817 -3.748 1.00 92.25 179 PRO A C 1
ATOM 1379 O O . PRO A 1 179 ? 8.418 5.411 -4.198 1.00 92.25 179 PRO A O 1
ATOM 1382 N N . TYR A 1 180 ? 6.445 5.015 -3.180 1.00 91.06 180 TYR A N 1
ATOM 1383 C CA . TYR A 1 180 ? 6.615 3.572 -3.043 1.00 91.06 180 TYR A CA 1
ATOM 1384 C C . TYR A 1 180 ? 6.635 2.867 -4.408 1.00 91.06 180 TYR A C 1
ATOM 1386 O O . TYR A 1 180 ? 7.568 2.124 -4.697 1.00 91.06 180 TYR A O 1
ATOM 1394 N N . GLU A 1 181 ? 5.683 3.180 -5.292 1.00 92.94 181 GLU A N 1
ATOM 1395 C CA . GLU A 1 181 ? 5.653 2.638 -6.659 1.00 92.94 181 GLU A CA 1
ATOM 1396 C C . GLU A 1 181 ? 6.894 3.045 -7.469 1.00 92.94 181 GLU A C 1
ATOM 1398 O O . GLU A 1 181 ? 7.481 2.211 -8.157 1.00 92.94 181 GLU A O 1
ATOM 1403 N N . ARG A 1 182 ? 7.355 4.300 -7.342 1.00 95.50 182 ARG A N 1
ATOM 1404 C CA . ARG A 1 182 ? 8.597 4.750 -7.998 1.00 95.50 182 ARG A CA 1
ATOM 1405 C C . ARG A 1 182 ? 9.803 3.951 -7.516 1.00 95.50 182 ARG A C 1
ATOM 1407 O O . ARG A 1 182 ? 10.644 3.577 -8.326 1.00 95.50 182 ARG A O 1
ATOM 1414 N N . ARG A 1 183 ? 9.888 3.681 -6.209 1.00 95.94 183 ARG A N 1
ATOM 1415 C CA . ARG A 1 183 ? 10.966 2.872 -5.629 1.00 95.94 183 ARG A CA 1
ATOM 1416 C C . ARG A 1 183 ? 10.972 1.455 -6.198 1.00 95.94 183 ARG A C 1
ATOM 1418 O O . ARG A 1 183 ? 12.052 0.973 -6.508 1.00 95.94 183 ARG A O 1
ATOM 1425 N N . ILE A 1 184 ? 9.809 0.823 -6.367 1.00 95.81 184 ILE A N 1
ATOM 1426 C CA . ILE A 1 184 ? 9.709 -0.518 -6.969 1.00 95.81 184 ILE A CA 1
ATOM 1427 C C . ILE A 1 184 ? 10.339 -0.527 -8.365 1.00 95.81 184 ILE A C 1
ATOM 1429 O O . ILE A 1 184 ? 11.182 -1.369 -8.641 1.00 95.81 184 ILE A O 1
ATOM 1433 N N . ILE A 1 185 ? 10.002 0.449 -9.212 1.00 96.56 185 ILE A N 1
ATOM 1434 C CA . ILE A 1 185 ? 10.559 0.542 -10.573 1.00 96.56 185 ILE A CA 1
ATOM 1435 C C . ILE A 1 185 ? 12.063 0.816 -10.549 1.00 96.56 185 ILE A C 1
ATOM 1437 O O . ILE A 1 185 ? 12.810 0.203 -11.304 1.00 96.56 185 ILE A O 1
ATOM 1441 N N . HIS A 1 186 ? 12.512 1.734 -9.688 1.00 96.75 186 HIS A N 1
ATOM 1442 C CA . HIS A 1 186 ? 13.936 2.032 -9.552 1.00 96.75 186 HIS A CA 1
ATOM 1443 C C . HIS A 1 186 ? 14.739 0.805 -9.121 1.00 96.75 186 HIS A C 1
ATOM 1445 O O . HIS A 1 186 ? 15.829 0.609 -9.636 1.00 96.75 186 HIS A O 1
ATOM 1451 N N . LEU A 1 187 ? 14.211 -0.000 -8.194 1.00 96.62 187 LEU A N 1
ATOM 1452 C CA . LEU A 1 187 ? 14.860 -1.229 -7.739 1.00 96.62 187 LEU A CA 1
ATOM 1453 C C . LEU A 1 187 ? 14.842 -2.317 -8.814 1.00 96.62 187 LEU A C 1
ATOM 1455 O O . LEU A 1 187 ? 15.859 -2.967 -9.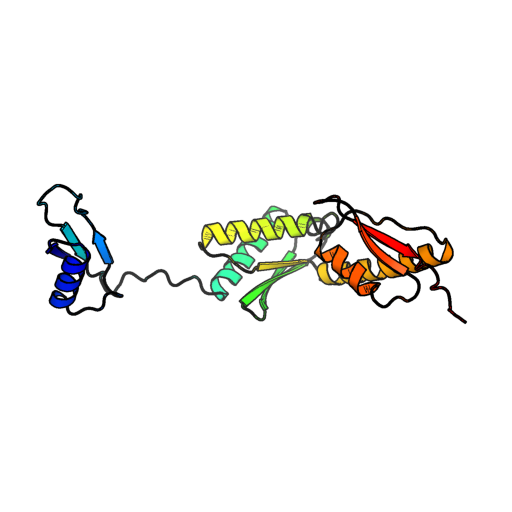012 1.00 96.62 187 LEU A O 1
ATOM 1459 N N . GLU A 1 188 ? 13.725 -2.481 -9.526 1.00 96.81 188 GLU A N 1
ATOM 1460 C CA . GLU A 1 18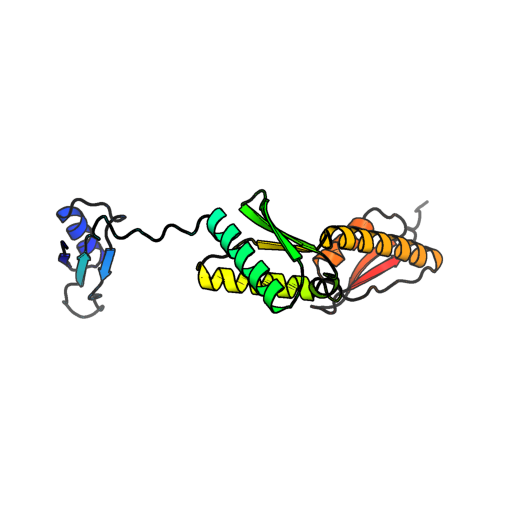8 ? 13.608 -3.463 -10.611 1.00 96.81 188 GLU A CA 1
ATOM 1461 C C . GLU A 1 188 ? 14.634 -3.212 -11.725 1.00 96.81 188 GLU A C 1
ATOM 1463 O O . GLU A 1 188 ? 15.231 -4.149 -12.239 1.00 96.81 188 GLU A O 1
ATOM 1468 N N . LEU A 1 189 ? 14.861 -1.942 -12.078 1.00 96.00 189 LEU A N 1
ATOM 1469 C CA . LEU A 1 189 ? 15.772 -1.539 -13.155 1.00 96.00 189 LEU A CA 1
ATOM 1470 C C . LEU A 1 189 ? 17.152 -1.081 -12.649 1.00 96.00 189 LEU A C 1
ATOM 1472 O O . LEU A 1 189 ? 17.912 -0.486 -13.410 1.00 96.00 189 LEU A O 1
ATOM 1476 N N . ALA A 1 190 ? 17.480 -1.298 -11.371 1.00 94.69 190 ALA A N 1
ATOM 1477 C CA . ALA A 1 190 ? 18.748 -0.842 -10.791 1.00 94.69 190 ALA A CA 1
ATOM 1478 C C . ALA A 1 190 ? 19.955 -1.565 -11.408 1.00 94.69 190 ALA A C 1
ATOM 1480 O O . ALA A 1 190 ? 20.953 -0.930 -11.753 1.00 94.69 190 ALA A O 1
ATOM 1481 N N . GLU A 1 191 ? 19.827 -2.883 -11.569 1.00 91.06 191 GLU A N 1
ATOM 1482 C CA . GLU A 1 191 ? 20.879 -3.780 -12.061 1.00 91.06 191 GLU A CA 1
ATOM 1483 C C . GLU A 1 191 ? 20.863 -3.938 -13.592 1.00 91.06 191 GLU A C 1
ATOM 1485 O O . GLU A 1 191 ? 21.683 -4.661 -14.154 1.00 91.06 191 GLU A O 1
ATOM 1490 N N . ASP A 1 192 ? 19.941 -3.268 -14.289 1.00 92.69 192 ASP A N 1
ATOM 1491 C CA . ASP A 1 192 ? 19.839 -3.348 -15.745 1.00 92.69 192 ASP A CA 1
ATOM 1492 C C . ASP A 1 192 ? 21.039 -2.635 -16.406 1.00 92.69 192 ASP A C 1
ATOM 1494 O O . ASP A 1 192 ? 21.283 -1.457 -16.117 1.00 92.69 192 ASP A O 1
ATOM 1498 N N . PRO A 1 193 ? 21.827 -3.301 -17.271 1.00 91.62 193 PRO A N 1
ATOM 1499 C CA . PRO A 1 193 ? 23.028 -2.715 -17.866 1.00 91.62 193 PRO A CA 1
ATOM 1500 C C . PRO A 1 193 ? 22.732 -1.658 -18.939 1.00 91.62 193 PRO A C 1
ATOM 1502 O O . PRO A 1 193 ? 23.591 -0.805 -19.185 1.00 91.62 193 PRO A O 1
ATOM 1505 N N . ASP A 1 194 ? 21.538 -1.665 -19.532 1.00 93.62 194 ASP A N 1
ATOM 1506 C CA . ASP A 1 194 ? 21.213 -0.914 -20.746 1.00 93.62 194 ASP A CA 1
ATOM 1507 C C . ASP A 1 194 ? 20.336 0.316 -20.484 1.00 93.62 194 ASP A C 1
ATOM 1509 O O . ASP A 1 194 ? 20.297 1.232 -21.312 1.00 93.62 194 ASP A O 1
ATOM 1513 N N . VAL A 1 195 ? 19.673 0.398 -19.325 1.00 96.00 195 VAL A N 1
ATOM 1514 C CA . VAL A 1 195 ? 18.853 1.561 -18.947 1.00 96.00 195 VAL A CA 1
ATOM 1515 C C . VAL A 1 195 ? 19.262 2.195 -17.622 1.00 96.00 195 VAL A C 1
ATOM 1517 O O . VAL A 1 195 ? 19.890 1.594 -16.753 1.00 96.00 195 VAL A O 1
ATOM 1520 N N . THR A 1 196 ? 18.913 3.468 -17.465 1.00 95.81 196 THR A N 1
ATOM 1521 C CA . THR A 1 196 ? 18.983 4.205 -16.203 1.00 95.81 196 THR A CA 1
ATOM 1522 C C . THR A 1 196 ? 17.625 4.812 -15.892 1.00 95.81 196 THR A C 1
ATOM 1524 O O . THR A 1 196 ? 16.825 5.091 -16.789 1.00 95.81 196 THR A O 1
ATOM 1527 N N . THR A 1 197 ? 17.348 5.023 -14.609 1.00 96.50 197 THR A N 1
ATOM 1528 C CA . THR A 1 197 ? 16.066 5.556 -14.159 1.00 96.50 197 THR A CA 1
ATOM 1529 C C . THR A 1 197 ? 16.258 6.747 -13.238 1.00 96.50 197 THR A C 1
ATOM 1531 O O . THR A 1 197 ? 17.115 6.751 -12.357 1.00 96.50 197 THR A O 1
ATOM 1534 N N . HIS A 1 198 ? 15.425 7.771 -13.398 1.00 95.69 198 HIS A N 1
ATOM 1535 C CA . HIS A 1 198 ? 15.388 8.902 -12.473 1.00 95.69 198 HIS A CA 1
ATOM 1536 C C . HIS A 1 198 ? 13.963 9.450 -12.333 1.00 95.69 198 HIS A C 1
ATOM 1538 O O . HIS A 1 198 ? 13.097 9.218 -13.172 1.00 95.69 198 HIS A O 1
ATOM 1544 N N . SER A 1 199 ? 13.676 10.132 -11.224 1.00 95.56 199 SER A N 1
ATOM 1545 C CA . SER A 1 199 ? 12.334 10.649 -10.930 1.00 95.56 199 SER A CA 1
ATOM 1546 C C . SER A 1 199 ? 12.238 12.156 -11.189 1.00 95.56 199 SER A C 1
ATOM 1548 O O . SER A 1 199 ? 12.888 12.922 -10.476 1.00 95.56 199 SER A O 1
ATOM 1550 N N . ILE A 1 200 ? 11.356 12.589 -12.096 1.00 95.19 200 ILE A N 1
ATOM 1551 C CA . ILE A 1 200 ? 11.089 14.007 -12.419 1.00 95.19 200 ILE A CA 1
ATOM 1552 C C . ILE A 1 200 ? 9.717 14.440 -11.879 1.00 95.19 200 ILE A C 1
ATOM 1554 O O . ILE A 1 200 ? 8.770 13.652 -11.836 1.00 95.19 200 ILE A O 1
ATOM 1558 N N . GLY A 1 201 ? 9.595 15.714 -11.498 1.00 94.25 201 GLY A N 1
ATOM 1559 C CA . GLY A 1 201 ? 8.352 16.349 -11.052 1.00 94.25 201 GLY A CA 1
ATOM 1560 C C . GLY A 1 201 ? 8.245 16.478 -9.532 1.00 94.25 201 GLY A C 1
ATOM 1561 O O . GLY A 1 201 ? 9.138 16.065 -8.790 1.00 94.25 201 GLY A O 1
ATOM 1562 N N . THR A 1 202 ? 7.137 17.054 -9.065 1.00 89.38 202 THR A N 1
ATOM 1563 C CA . THR A 1 202 ? 6.877 17.355 -7.649 1.00 89.38 202 THR A CA 1
ATOM 1564 C C . THR A 1 202 ? 5.519 16.815 -7.203 1.00 89.38 202 THR A C 1
ATOM 1566 O O . THR A 1 202 ? 4.614 16.634 -8.019 1.00 89.38 202 THR A O 1
ATOM 1569 N N . GLY A 1 203 ? 5.396 16.522 -5.902 1.00 87.50 203 GLY A N 1
ATOM 1570 C CA . GLY A 1 203 ? 4.162 16.017 -5.290 1.00 87.50 203 GLY A CA 1
ATOM 1571 C C . GLY A 1 203 ? 3.557 14.827 -6.041 1.00 87.50 203 GLY A C 1
ATOM 1572 O O . GLY A 1 203 ? 4.273 13.911 -6.456 1.00 87.50 203 GLY A O 1
ATOM 1573 N N . ASP A 1 204 ? 2.246 14.891 -6.265 1.00 84.12 204 ASP A N 1
ATOM 1574 C CA . ASP A 1 204 ? 1.458 13.865 -6.960 1.00 84.12 204 ASP A CA 1
ATOM 1575 C C . ASP A 1 204 ? 1.756 13.768 -8.464 1.00 84.12 204 ASP A C 1
ATOM 1577 O O . ASP A 1 204 ? 1.416 12.777 -9.109 1.00 84.12 204 ASP A O 1
ATOM 1581 N N . GLY A 1 205 ? 2.411 14.785 -9.037 1.00 89.62 205 GLY A N 1
ATOM 1582 C CA . GLY A 1 205 ? 2.831 14.810 -10.439 1.00 89.62 205 GLY A CA 1
ATOM 1583 C C . GLY A 1 205 ? 4.161 14.097 -10.702 1.00 89.62 205 GLY A C 1
ATOM 1584 O O . GLY A 1 205 ? 4.555 13.953 -11.866 1.00 89.62 205 GLY A O 1
ATOM 1585 N N . ARG A 1 206 ? 4.863 13.660 -9.646 1.00 94.19 206 ARG A N 1
ATOM 1586 C CA . ARG A 1 206 ? 6.192 13.050 -9.749 1.00 94.19 206 ARG A CA 1
ATOM 1587 C C . ARG A 1 206 ? 6.123 11.659 -10.390 1.00 94.19 206 ARG A C 1
ATOM 1589 O O . ARG A 1 206 ? 5.296 10.824 -10.026 1.00 94.19 206 ARG A O 1
ATOM 1596 N N . ARG A 1 207 ? 7.014 11.407 -11.348 1.00 95.25 207 ARG A N 1
ATOM 1597 C CA . ARG A 1 207 ? 7.036 10.210 -12.209 1.00 95.25 207 ARG A CA 1
ATOM 1598 C C . ARG A 1 207 ? 8.457 9.713 -12.455 1.00 95.25 207 ARG A C 1
ATOM 1600 O O . ARG A 1 207 ? 9.402 10.478 -12.288 1.00 95.25 207 ARG A O 1
ATOM 1607 N N . VAL A 1 208 ? 8.590 8.447 -12.848 1.00 97.12 208 VAL A N 1
ATOM 1608 C CA . VAL A 1 208 ? 9.868 7.844 -13.261 1.00 97.12 208 VAL A CA 1
ATOM 1609 C C . VAL A 1 208 ? 10.068 8.045 -14.759 1.00 97.12 208 VAL A C 1
ATOM 1611 O O . VAL A 1 208 ? 9.127 7.896 -15.540 1.00 97.12 208 VAL A O 1
ATOM 1614 N N . VAL A 1 209 ? 11.292 8.382 -15.142 1.00 97.12 209 VAL A N 1
ATOM 1615 C CA . VAL A 1 209 ? 11.771 8.387 -16.521 1.00 97.12 209 VAL A CA 1
ATOM 1616 C C . VAL A 1 209 ? 12.790 7.268 -16.660 1.00 97.12 209 VAL A C 1
ATOM 1618 O O . VAL A 1 209 ? 13.671 7.133 -15.808 1.00 97.12 209 VAL A O 1
ATOM 1621 N N . ILE A 1 210 ? 12.620 6.459 -17.701 1.00 96.88 210 ILE A N 1
ATOM 1622 C CA . ILE A 1 210 ? 13.535 5.384 -18.084 1.00 96.88 210 ILE A CA 1
ATOM 1623 C C . ILE A 1 210 ? 14.274 5.865 -19.330 1.00 96.88 210 ILE A C 1
ATOM 1625 O O . ILE A 1 210 ? 13.638 6.236 -20.316 1.00 96.88 210 ILE A O 1
ATOM 1629 N N . GLU A 1 211 ? 15.600 5.884 -19.280 1.00 95.81 211 GLU A N 1
ATOM 1630 C CA . GLU A 1 211 ? 16.454 6.372 -20.363 1.00 95.81 211 GLU A CA 1
ATOM 1631 C C . GLU A 1 211 ? 17.495 5.319 -20.734 1.00 95.81 211 GLU A C 1
ATOM 1633 O O . GLU A 1 211 ? 17.967 4.602 -19.850 1.00 95.81 211 GLU A O 1
ATOM 1638 N N . PRO A 1 212 ? 17.901 5.229 -22.011 1.00 94.75 212 PRO A N 1
ATOM 1639 C CA . PRO A 1 212 ? 18.975 4.328 -22.392 1.00 94.75 212 PRO A CA 1
ATOM 1640 C C . PRO A 1 212 ? 20.290 4.822 -21.776 1.00 94.75 212 PRO A C 1
ATOM 1642 O O . PRO A 1 212 ? 20.621 6.014 -21.847 1.00 94.75 212 PRO A O 1
ATOM 1645 N N . LYS A 1 213 ? 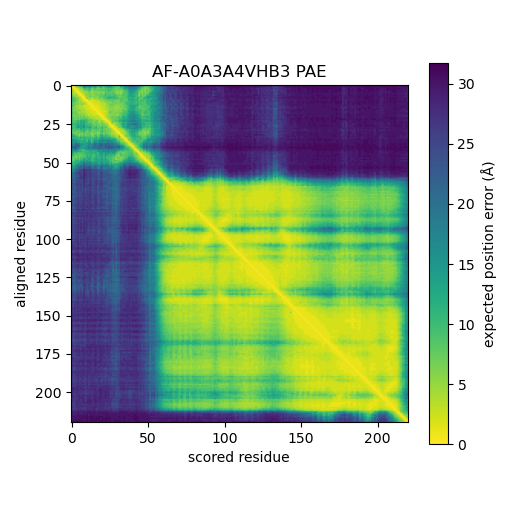21.070 3.915 -21.186 1.00 90.62 213 LYS A N 1
ATOM 1646 C CA . LYS A 1 213 ? 22.432 4.222 -20.748 1.00 90.62 213 LYS A CA 1
ATOM 1647 C C . LYS A 1 213 ? 23.257 4.567 -21.984 1.00 90.62 213 LYS A C 1
ATOM 1649 O O . LYS A 1 213 ? 23.315 3.815 -22.955 1.00 90.62 213 LYS A O 1
ATOM 1654 N N . ARG A 1 214 ? 23.902 5.737 -21.970 1.00 76.12 214 ARG A N 1
ATOM 1655 C CA . ARG A 1 214 ? 24.888 6.060 -23.006 1.00 76.12 214 ARG A CA 1
ATOM 1656 C C . ARG A 1 214 ? 26.026 5.041 -22.904 1.00 76.12 214 ARG A C 1
ATOM 1658 O O . ARG A 1 214 ? 26.472 4.789 -21.783 1.00 76.12 214 ARG A O 1
ATOM 1665 N N . PRO A 1 215 ? 26.515 4.488 -24.027 1.00 61.03 215 PRO A N 1
ATOM 1666 C CA . PRO A 1 215 ? 27.679 3.617 -23.985 1.00 61.03 215 PRO A CA 1
ATOM 1667 C C . PRO A 1 215 ? 28.830 4.390 -23.338 1.00 61.03 215 PRO A C 1
ATOM 1669 O O . PRO A 1 215 ? 29.151 5.502 -23.767 1.00 61.03 215 PRO A O 1
ATOM 1672 N N . GLN A 1 216 ? 29.415 3.831 -22.275 1.00 55.03 216 GLN A N 1
ATOM 1673 C CA . GLN A 1 216 ? 30.657 4.372 -21.737 1.00 55.03 216 GLN A CA 1
ATOM 1674 C C . GLN A 1 216 ? 31.706 4.289 -22.854 1.00 55.03 216 GLN A C 1
ATOM 1676 O O . GLN A 1 216 ? 31.837 3.223 -23.463 1.00 55.03 216 GLN A O 1
ATOM 1681 N N . PRO A 1 217 ? 32.425 5.378 -23.178 1.00 47.72 217 PRO A N 1
ATOM 1682 C CA . PRO A 1 217 ? 33.532 5.281 -24.113 1.00 47.72 217 PRO A CA 1
ATOM 1683 C C . PRO A 1 217 ? 34.550 4.302 -23.521 1.00 47.72 217 PRO A C 1
ATOM 1685 O O . PRO A 1 217 ? 35.100 4.550 -22.449 1.00 47.72 217 PRO A O 1
ATOM 1688 N N . GLN A 1 218 ? 34.754 3.165 -24.192 1.00 47.53 218 GLN A N 1
ATOM 1689 C CA . GLN A 1 218 ? 35.860 2.267 -23.882 1.00 47.53 218 GLN A CA 1
ATOM 1690 C C . GLN A 1 218 ? 37.142 3.057 -24.146 1.00 47.53 218 GLN A C 1
ATOM 1692 O O . GLN A 1 218 ? 37.433 3.398 -25.293 1.00 47.53 218 GLN A O 1
ATOM 1697 N N . ASN A 1 219 ? 37.847 3.436 -23.081 1.00 46.75 219 ASN A N 1
ATOM 1698 C CA . ASN A 1 219 ? 39.161 4.048 -23.214 1.00 46.75 219 ASN A CA 1
ATOM 1699 C C . ASN A 1 219 ? 40.141 2.941 -23.654 1.00 46.75 219 ASN A C 1
ATOM 1701 O O . ASN A 1 219 ? 40.100 1.869 -23.044 1.00 46.75 219 ASN A O 1
ATOM 1705 N N . PRO A 1 220 ? 40.937 3.166 -24.714 1.00 62.38 220 PRO A N 1
ATOM 1706 C CA . PRO A 1 220 ? 41.825 2.160 -25.296 1.00 62.38 220 PRO A CA 1
ATOM 1707 C C . PRO A 1 220 ? 42.976 1.753 -24.370 1.00 62.38 220 PR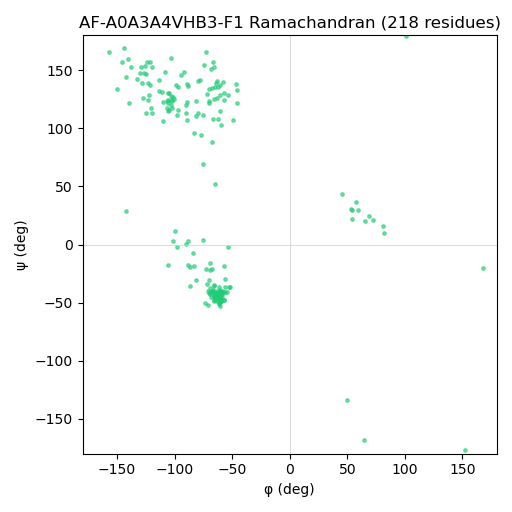O A C 1
ATOM 1709 O O . PRO A 1 220 ? 43.390 2.582 -23.525 1.00 62.38 220 PRO A O 1
#

Sequence (220 aa):
MRHLEVSARTVEEAVQKALAELGVSREEVAITVLEEPGDDSSVDARISVSLPEPGEAV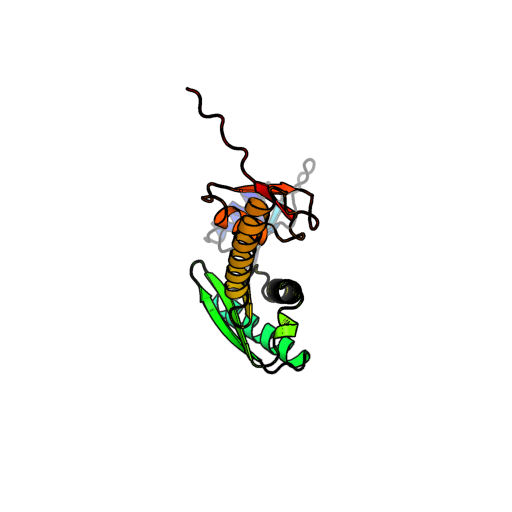PSAPTTAEITVTAREILEDLLRRLELEASVEAEEVEGGQILLSVQGDDLGILIGRRGQTLAALQYLVRTIISHRLKVKAPLTIDVEGYRQRRIESLQSIARHLADQVVSRREAYMMRPMTPYERRIIHLELAEDPDVTTHSIGTGDGRRVVIEPKRPQPQNP

=== Feature glossary ===
The record interleaves many kinds of information about one protein. Here is each kind framed as the question it answers.

Q: What are the backbone torsion angles?
A: φ (phi) and ψ (psi) are the two rotatable backbone dihedrals per residue: φ is the C(i-1)–N–Cα–C torsion, ψ is the N–Cα–C–N(i+1) torsion, both in degrees on (−180°, 180°]. α-helical residues cluster near (−60°, −45°); β-strand residues near (−120°, +130°). A Ramachandran plot is simply a scatter of (φ, ψ) for every residue.

Q: What is the amino-acid chain?
A: This is the polypeptide sequence — one letter per residue, N-terminus first. Length ranges from a few dozen residues 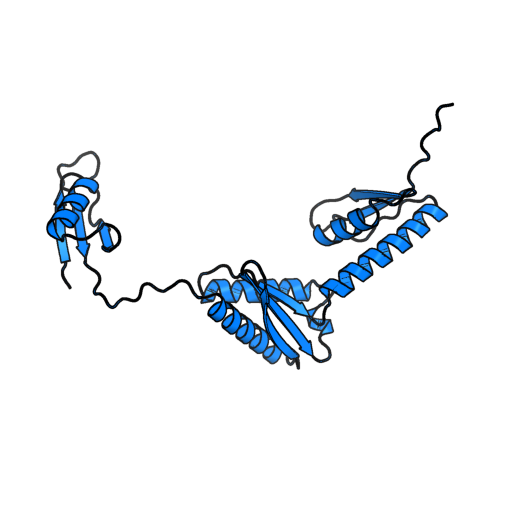for small domains to over a thousand for large multi-domain proteins.

Q: How mobile is each atom in the crystal?
A: For experimental (PDB) structures, the B-factor (temperature factor) quantifies the positional spread of each atom in the crystal — a combination of thermal vibration and static disorder — in units of Å². High B-factors mark flexible loops or poorly resolved regions; low B-factors mark the rigid, well-ordered core.

Q: Are the domains correctly placed relative to each other?
A: Predicted Aligned Error (PAE) is an AlphaFold confidence matrix: entry (i, j) is the expected error in the position of residue j, in ångströms, when the prediction is superimposed on the true structure at residue i. Low PAE within a block of residues means that block is internally rigid and well-predicted; high PAE between two blocks means their relative placement is uncertain even if each block individually is confident.

Q: How confident is the AlphaFold model at each residue?
A: pLDDT is the predicted lDDT-Cα score: AlphaFold's confidence that the local environment of each residue (all inter-atomic distances within 15 Å) is correctly placed. It is a per-residue number between 0 and 100, with higher meaning more reliable.

Q: What family and function is it annotated with?
A: Functional annotations link the protein to curated databases. InterPro entries identify conserved domains and families by matching the sequence against member-database signatures (Pfam, PROSITE, CDD, …). Gene Ontology (GO) terms describe molecular function, biological process, and cellular component in a controlled vocabulary. CATH places the structure in a hierarchical fold classification (Class/Architecture/Topology/Homologous-superfamily). The organism is the source species.

Q: How big and how compact is the whole molecule?
A: Three whole-structure scalars: the radius of gyration (RMS distance of Cα from centroid, in Å), the count of Cα–Cα contacts (pairs closer than 8 Å and separated by more than four residues in sequence — i.e. tertiary, not local, contacts), and the bounding-box dimensions. Together they distinguish compact globular folds from extended fibres or disordered chains.

Q: What known structures does this most resemble?
A: The Foldseek neighbor list gives the closest experimentally determined structures in the PDB, ranked by structural alignment. TM-score near 1 means near-identical fold; near 0.3 means only rough topology match. This is how one finds what a novel AlphaFold prediction most resembles in the solved-structure universe.

Q: Which residues are buried vs exposed?
A: SASA measures how much of the protein is reachable by solvent. It is computed by rolling a water-sized probe over the atomic surface and summing the exposed area (Å²). Per-residue SASA distinguishes core (buried, low SASA) from surface (exposed, high SASA) residues; total SASA is a whole-molecule size measure.

Q: Which residues are in helices, strands, or loops?
A: Eight-state secondary structure (DSSP): H is the canonical α-helix, G the tighter 3₁₀-helix, I the wider π-helix; E/B are β-structure, T and S are turns and bends, and '-' is everything else. DSSP derives these from the pattern of main-chain N–H···O=C hydrogen bonds, not from the sequence.

Q: Where is each backbone atom in 3D?
A: Structure coordinates are given as an mmCIF _atom_site loop: one row per atom with element, residue name, chain id, sequence number, and x/y/z position in Å. Only the four main-chain atoms per residue are included here; side chains are omitted to keep the record compact.

Q: What if only a Cα trace is available?
A: Three-state secondary structure (P-SEA) collapses the eight DSSP classes into helix (a), strand (b), and coil (c). P-SEA assigns these from Cα geometry alone — distances and angles — without requiring backbone oxygens, so it works on any Cα trace.

Q: What do the rendered images show?
A: The six renders are orthographic views along the three Cartesian axes in both directions. Representation (cartoon, sticks, or surface) and color scheme (sequence-rainbow or by-chain) vary across proteins so the training set covers all the common visualization conventions.

Q: What does the local fold look like, residue by residue?
A: Foldseek's 3Di representation compresses backbone geometry into a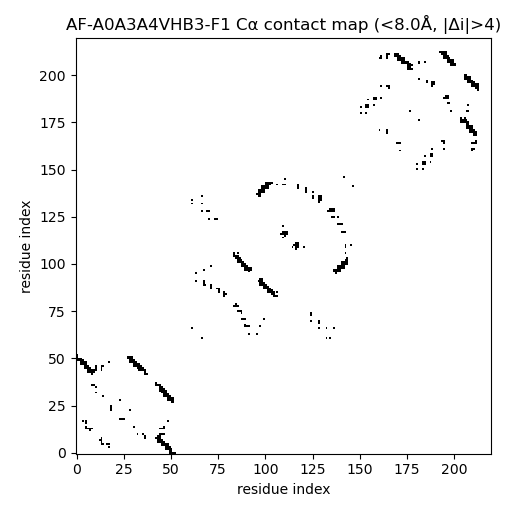 per-residue letter drawn from a learned twenty-state alphabet. It captures the tertiary interaction pattern around each residue — which residues are packed against it in space, regardless of where they are in sequence.

Q: What do the diagnostic plots show?
A: The contact map is a binary N×N matrix image: pixel (i, j) is dark where Cα_i and Cα_j are within 8 Å and |i−j|>4. Because the |i−j|>4 filter removes local helical contacts, off-diagonal stripes parallel to the main diagonal indicate parallel β-sheets; stripes perpendicular to it indicate antiparallel β-sheets. The Ramachandran plot scatters every residue's (φ, ψ) pair against the sterically allowed regions. The PAE heatmap renders the predicted-aligned-error matrix.